Protein AF-A0A7V7FLC2-F1 (afdb_monomer)

Nearest PDB structures (foldseek):
  4r79-assembly1_B  TM=4.016E-01  e=6.630E-03  Drosophila mauritiana
  9d6j-assembly1_B  TM=1.401E-01  e=1.630E+00  Pseudonocardia thermophila
  9d6k-assembly1_B  TM=1.379E-01  e=1.100E+00  Pseudonocardia thermophila
  3qyg-assembly4_H  TM=1.792E-01  e=4.738E+00  Pseudomonas putida

Structure (mmCIF, N/CA/C/O backbone):
data_AF-A0A7V7FLC2-F1
#
_entry.id   AF-A0A7V7FLC2-F1
#
loop_
_atom_site.group_PDB
_atom_site.id
_atom_site.type_symbol
_atom_site.label_atom_id
_atom_site.label_alt_id
_atom_site.label_comp_id
_atom_site.label_asym_id
_atom_site.label_entity_id
_atom_site.label_seq_id
_atom_site.pdbx_PDB_ins_code
_atom_site.Cartn_x
_atom_site.Cartn_y
_atom_site.Cartn_z
_atom_site.occupancy
_atom_site.B_iso_or_equiv
_atom_site.auth_seq_id
_atom_site.auth_comp_id
_atom_site.auth_asym_id
_atom_site.auth_atom_id
_atom_site.pdbx_PDB_model_num
ATOM 1 N N . MET A 1 1 ? -66.627 -10.128 60.295 1.00 56.69 1 MET A N 1
ATOM 2 C CA . MET A 1 1 ? -65.404 -10.870 60.667 1.00 56.69 1 MET A CA 1
ATOM 3 C C . MET A 1 1 ? -64.391 -10.600 59.566 1.00 56.69 1 MET A C 1
ATOM 5 O O . MET A 1 1 ? -64.751 -10.798 58.415 1.00 56.69 1 MET A O 1
ATOM 9 N N . GLN A 1 2 ? -63.233 -10.010 59.869 1.00 66.75 2 GLN A N 1
ATOM 10 C CA . GLN A 1 2 ? -62.233 -9.681 58.841 1.00 66.75 2 GLN A CA 1
ATOM 11 C C . GLN A 1 2 ? -61.583 -10.982 58.326 1.00 66.75 2 GLN A C 1
ATOM 13 O O . GLN A 1 2 ? -61.230 -11.836 59.136 1.00 66.75 2 GLN A O 1
ATOM 18 N N . ASP A 1 3 ? -61.467 -11.148 57.003 1.00 78.81 3 ASP A N 1
ATOM 19 C CA . ASP A 1 3 ? -60.924 -12.345 56.324 1.00 78.81 3 ASP A CA 1
ATOM 20 C C . ASP A 1 3 ? -59.388 -12.414 56.426 1.00 78.81 3 ASP A C 1
ATOM 22 O O . ASP A 1 3 ? -58.659 -12.265 55.448 1.00 78.81 3 ASP A O 1
ATOM 26 N N . THR A 1 4 ? -58.860 -12.571 57.637 1.00 83.56 4 THR A N 1
ATOM 27 C CA . THR A 1 4 ? -57.408 -12.551 57.879 1.00 83.56 4 THR A CA 1
ATOM 28 C C . THR A 1 4 ? -56.690 -13.766 57.290 1.00 83.56 4 THR A C 1
ATOM 30 O O . THR A 1 4 ? -55.579 -13.634 56.779 1.00 83.56 4 THR A O 1
ATOM 33 N N . GLU A 1 5 ? -57.326 -14.938 57.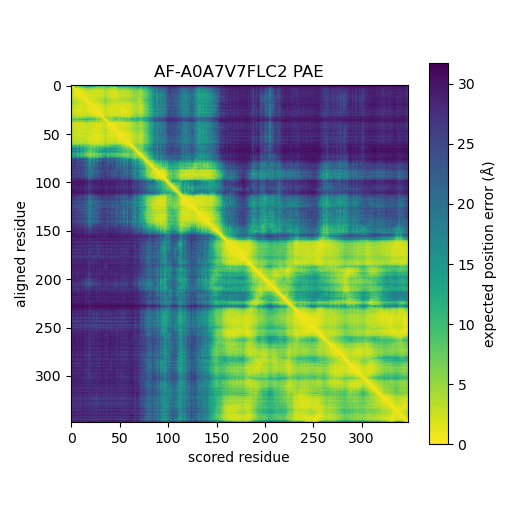341 1.00 83.62 5 GLU A N 1
ATOM 34 C CA . GLU A 1 5 ? -56.788 -16.187 56.785 1.00 83.62 5 GLU A CA 1
ATOM 35 C C . GLU A 1 5 ? -56.789 -16.164 55.253 1.00 83.62 5 GLU A C 1
ATOM 37 O O . GLU A 1 5 ? -55.794 -16.537 54.630 1.00 83.62 5 GLU A O 1
ATOM 42 N N . GLY A 1 6 ? -57.845 -15.638 54.623 1.00 87.75 6 GLY A N 1
ATOM 43 C CA . GLY A 1 6 ? -57.893 -15.513 53.170 1.00 87.75 6 GLY A CA 1
ATOM 44 C C . GLY A 1 6 ? -56.853 -14.535 52.624 1.00 87.75 6 GLY A C 1
ATOM 45 O O . GLY A 1 6 ? -56.215 -14.835 51.612 1.00 87.75 6 GLY A O 1
ATOM 46 N N . ILE A 1 7 ? -56.613 -13.406 53.305 1.00 87.75 7 ILE A N 1
ATOM 47 C CA . ILE A 1 7 ? -55.553 -12.454 52.921 1.00 87.75 7 ILE A CA 1
ATOM 48 C C . ILE A 1 7 ? -54.174 -13.122 52.996 1.00 87.75 7 ILE A C 1
ATOM 50 O O . ILE A 1 7 ? -53.376 -12.989 52.064 1.00 87.75 7 ILE A O 1
ATOM 54 N N . ARG A 1 8 ? -53.895 -13.863 54.078 1.00 90.31 8 ARG A N 1
ATOM 55 C CA . ARG A 1 8 ? -52.630 -14.593 54.254 1.00 90.31 8 ARG A CA 1
ATOM 56 C C . ARG A 1 8 ? -52.427 -15.618 53.142 1.00 90.31 8 ARG A C 1
ATOM 58 O O . ARG A 1 8 ? -51.390 -15.593 52.483 1.00 90.31 8 ARG A O 1
ATOM 65 N N . TYR A 1 9 ? -53.438 -16.445 52.882 1.00 92.25 9 TYR A N 1
ATOM 66 C CA . TYR A 1 9 ? -53.396 -17.468 51.840 1.00 92.25 9 TYR A CA 1
ATOM 67 C C . TYR A 1 9 ? -53.123 -16.871 50.450 1.00 92.25 9 TYR A C 1
ATOM 69 O O . TYR A 1 9 ? -52.219 -17.323 49.745 1.00 92.25 9 TYR A O 1
ATOM 77 N N . ARG A 1 10 ? -53.854 -15.813 50.061 1.00 92.88 10 ARG A N 1
ATOM 78 C CA . ARG A 1 10 ? -53.651 -15.137 48.765 1.00 92.88 10 ARG A CA 1
ATOM 79 C C . ARG A 1 10 ? -52.253 -14.528 48.656 1.00 92.88 10 ARG A C 1
ATOM 81 O O . ARG A 1 10 ? -51.626 -14.636 47.602 1.00 92.88 10 ARG A O 1
ATOM 88 N N . TYR A 1 11 ? -51.755 -13.914 49.731 1.00 91.44 11 TYR A N 1
ATOM 89 C CA . TYR A 1 11 ? -50.418 -13.326 49.742 1.00 91.44 11 TYR A CA 1
ATOM 90 C C . TYR A 1 11 ? -49.328 -14.389 49.599 1.00 91.44 11 TYR A C 1
ATOM 92 O O . TYR A 1 11 ? -48.481 -14.252 48.723 1.00 91.44 11 TYR A O 1
ATOM 100 N N . GLU A 1 12 ? -49.355 -15.455 50.399 1.00 91.44 12 GLU A N 1
ATOM 101 C CA . GLU A 1 12 ? -48.343 -16.520 50.359 1.00 91.44 12 GLU A CA 1
ATOM 102 C C . GLU A 1 12 ? -48.327 -17.254 49.012 1.00 91.44 12 GLU A C 1
ATOM 104 O O . GLU A 1 12 ? -47.250 -17.526 48.479 1.00 91.44 12 GLU A O 1
ATOM 109 N N . ALA A 1 13 ? -49.500 -17.491 48.415 1.00 92.38 13 ALA A N 1
ATOM 110 C CA . ALA A 1 13 ? -49.613 -18.120 47.101 1.00 92.38 13 ALA A CA 1
ATOM 111 C C . ALA A 1 13 ? -49.029 -17.254 45.970 1.00 92.38 13 ALA A C 1
ATOM 113 O O . ALA A 1 13 ? -48.397 -17.771 45.049 1.00 92.38 13 ALA A O 1
ATOM 114 N N . LEU A 1 14 ? -49.222 -15.932 46.023 1.00 91.75 14 LEU A N 1
ATOM 115 C CA . LEU A 1 14 ? -48.768 -15.021 44.967 1.00 91.75 14 LEU A CA 1
ATOM 116 C C . LEU A 1 14 ? -47.358 -14.472 45.207 1.00 91.75 14 LEU A C 1
ATOM 118 O O . LEU A 1 14 ? -46.674 -14.107 44.251 1.00 91.75 14 LEU A O 1
ATOM 122 N N . TYR A 1 15 ? -46.886 -14.426 46.453 1.00 89.19 15 TYR A N 1
ATOM 123 C CA . TYR A 1 15 ? -45.616 -13.807 46.839 1.00 89.19 15 TYR A CA 1
ATOM 124 C C . TYR A 1 15 ? -44.409 -14.231 45.975 1.00 89.19 15 TYR A C 1
ATOM 126 O O . TYR A 1 15 ? -43.658 -13.338 45.555 1.00 89.19 15 TYR A O 1
ATOM 134 N N . PRO A 1 16 ? -44.214 -15.522 45.627 1.00 90.50 16 PRO A N 1
ATOM 135 C CA . PRO A 1 16 ? -43.095 -15.951 44.781 1.00 90.50 16 PRO A CA 1
ATOM 136 C C . PRO A 1 16 ? -43.147 -15.404 43.347 1.00 90.50 16 PRO A C 1
ATOM 138 O O . PRO A 1 16 ? -42.115 -15.333 42.684 1.00 90.50 16 PRO A O 1
ATOM 141 N N . HIS A 1 17 ? -44.329 -15.002 42.875 1.00 90.69 17 HIS A N 1
ATOM 142 C CA . HIS A 1 17 ? -44.588 -14.613 41.487 1.00 90.69 17 HIS A CA 1
ATOM 143 C C . HIS A 1 17 ? -44.722 -13.098 41.283 1.00 90.69 17 HIS A C 1
ATOM 145 O O . HIS A 1 17 ? -44.716 -12.629 40.146 1.00 90.69 17 HIS A O 1
ATOM 151 N N . LEU A 1 18 ? -44.837 -12.321 42.362 1.00 88.75 18 LEU A N 1
ATOM 152 C CA . LEU A 1 18 ? -45.013 -10.870 42.298 1.00 88.75 18 LEU A CA 1
ATOM 153 C C . LEU A 1 18 ? -43.676 -10.131 42.433 1.00 88.75 18 LEU A C 1
ATOM 155 O O . LEU A 1 18 ? -42.891 -10.412 43.343 1.00 88.75 18 LEU A O 1
ATOM 159 N N . ASP A 1 19 ? -43.452 -9.128 41.580 1.00 87.88 19 ASP A N 1
ATOM 160 C CA . ASP A 1 19 ? -42.359 -8.164 41.739 1.00 87.88 19 ASP A CA 1
ATOM 161 C C . ASP A 1 19 ? -42.642 -7.140 42.864 1.00 87.88 19 ASP A C 1
ATOM 163 O O . ASP A 1 19 ? -43.715 -7.115 43.470 1.00 87.88 19 ASP A O 1
ATOM 167 N N . GLU A 1 20 ? -41.671 -6.276 43.175 1.00 86.25 20 GLU A N 1
ATOM 168 C CA . GLU A 1 20 ? -41.785 -5.282 44.258 1.00 86.25 20 GLU A CA 1
ATOM 169 C C . GLU A 1 20 ? -43.003 -4.346 44.093 1.00 86.25 20 GLU A C 1
ATOM 171 O O . GLU A 1 20 ? -43.643 -3.979 45.084 1.00 86.25 20 GLU A O 1
ATOM 176 N N . LYS A 1 21 ? -43.354 -3.978 42.852 1.00 87.0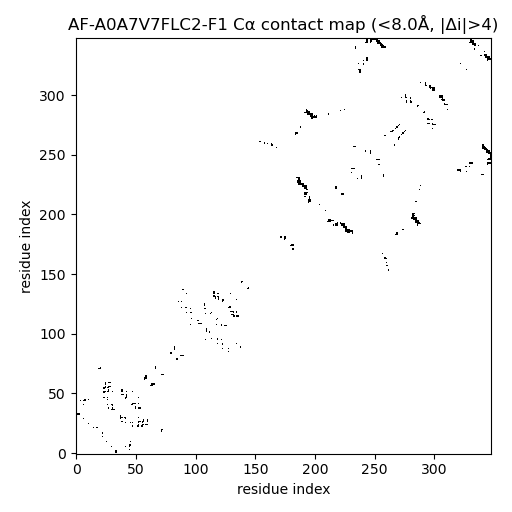0 21 LYS A N 1
ATOM 177 C CA . LYS A 1 21 ? -44.497 -3.102 42.549 1.00 87.00 21 LYS A CA 1
ATOM 178 C C . LYS A 1 21 ? -45.803 -3.868 42.727 1.00 87.00 21 LYS A C 1
ATOM 180 O O . LYS A 1 21 ? -46.712 -3.375 43.390 1.00 87.00 21 LYS A O 1
ATOM 185 N N . ALA A 1 22 ? -45.882 -5.077 42.187 1.00 88.62 22 ALA A N 1
ATOM 186 C CA . ALA A 1 22 ? -47.067 -5.914 42.245 1.00 88.62 22 ALA A CA 1
ATOM 187 C C . ALA A 1 22 ? -47.398 -6.334 43.687 1.00 88.62 22 ALA A C 1
ATOM 189 O O . ALA A 1 22 ? -48.559 -6.268 44.082 1.00 88.62 22 ALA A O 1
ATOM 190 N N . ARG A 1 23 ? -46.392 -6.639 44.521 1.00 91.56 23 ARG A N 1
ATOM 191 C CA . ARG A 1 23 ? -46.582 -6.895 45.965 1.00 91.56 23 ARG A CA 1
ATOM 192 C C . ARG A 1 23 ? -47.163 -5.687 46.696 1.00 91.56 23 ARG A C 1
ATOM 194 O O . ARG A 1 23 ? -48.063 -5.835 47.519 1.00 91.56 23 ARG A O 1
ATOM 201 N N . ARG A 1 24 ? -46.666 -4.483 46.389 1.00 91.50 24 ARG A N 1
ATOM 202 C CA . ARG A 1 24 ? -47.170 -3.235 46.976 1.00 91.50 24 ARG A CA 1
ATOM 203 C C . ARG A 1 24 ? -48.625 -2.965 46.582 1.00 91.50 24 ARG A C 1
ATOM 205 O O . ARG A 1 24 ? -49.416 -2.598 47.446 1.00 91.50 24 ARG A O 1
ATOM 212 N N . LEU A 1 25 ? -48.967 -3.143 45.306 1.00 90.81 25 LEU A N 1
ATOM 213 C CA . LEU A 1 25 ? -50.332 -2.943 44.807 1.00 90.81 25 LEU A CA 1
ATOM 214 C C . LEU A 1 25 ? -51.299 -4.001 45.347 1.00 90.81 25 LEU A C 1
ATOM 216 O O . LEU A 1 25 ? -52.414 -3.655 45.721 1.00 90.81 25 LEU A O 1
ATOM 220 N N . PHE A 1 26 ? -50.856 -5.255 45.461 1.00 92.31 26 PHE A N 1
ATOM 221 C CA . PHE A 1 26 ? -51.624 -6.328 46.089 1.00 92.31 26 PHE A CA 1
ATOM 222 C C . PHE A 1 26 ? -51.965 -5.988 47.546 1.00 92.31 26 PHE A C 1
ATOM 224 O O . PHE A 1 26 ? -53.133 -5.981 47.920 1.00 92.31 26 PHE A O 1
ATOM 231 N N . ALA A 1 27 ? -50.971 -5.609 48.355 1.00 92.19 27 ALA A N 1
ATOM 232 C CA . ALA A 1 27 ? -51.201 -5.243 49.753 1.00 92.19 27 ALA A CA 1
ATOM 233 C C . ALA A 1 27 ? -52.112 -4.010 49.905 1.00 92.19 27 ALA A C 1
ATOM 235 O O . ALA A 1 27 ? -52.911 -3.941 50.833 1.00 92.19 27 ALA A O 1
ATOM 236 N N . ALA A 1 28 ? -52.022 -3.042 48.990 1.00 91.56 28 ALA A N 1
ATOM 237 C CA . ALA A 1 28 ? -52.923 -1.893 48.974 1.00 91.56 28 ALA A CA 1
ATOM 238 C C . ALA A 1 28 ? -54.362 -2.270 48.575 1.00 91.56 28 ALA A C 1
ATOM 240 O O . ALA A 1 28 ? -55.314 -1.737 49.143 1.00 91.56 28 ALA A O 1
ATOM 241 N N . ALA A 1 29 ? -54.531 -3.207 47.640 1.00 90.88 29 ALA A N 1
ATOM 242 C CA . ALA A 1 29 ? -55.842 -3.720 47.256 1.00 90.88 29 ALA A CA 1
ATOM 243 C C . ALA A 1 29 ? -56.506 -4.495 48.407 1.00 90.88 29 ALA A C 1
ATOM 245 O O . ALA A 1 29 ? -57.674 -4.253 48.695 1.00 90.88 29 ALA A O 1
ATOM 246 N N . GLU A 1 30 ? -55.753 -5.346 49.113 1.00 91.44 30 GLU A N 1
ATOM 247 C CA . GLU A 1 30 ? -56.240 -6.048 50.313 1.00 91.44 30 GLU A CA 1
ATOM 248 C C . GLU A 1 30 ? -56.520 -5.081 51.474 1.00 91.44 30 GLU A C 1
ATOM 250 O O . GLU A 1 30 ? -57.431 -5.304 52.260 1.00 91.44 30 GLU A O 1
ATOM 255 N N . ALA A 1 31 ? -55.791 -3.966 51.583 1.00 90.00 31 ALA A N 1
ATOM 256 C CA . ALA A 1 31 ? -56.116 -2.941 52.573 1.00 90.00 31 ALA A CA 1
ATOM 257 C C . ALA A 1 31 ? -57.496 -2.312 52.287 1.00 90.00 31 ALA A C 1
ATOM 259 O O . ALA A 1 31 ? -58.321 -2.228 53.192 1.00 90.00 31 ALA A O 1
ATOM 260 N N . ARG A 1 32 ? -57.806 -1.972 51.026 1.00 87.56 32 ARG A N 1
ATOM 261 C CA . ARG A 1 32 ? -59.106 -1.376 50.648 1.00 87.56 32 ARG A CA 1
ATOM 262 C C . ARG A 1 32 ? -60.320 -2.248 50.981 1.00 87.56 32 ARG A C 1
ATOM 264 O O . ARG A 1 32 ? -61.407 -1.712 51.178 1.00 87.56 32 ARG A O 1
ATOM 271 N N . THR A 1 33 ? -60.175 -3.571 50.996 1.00 84.38 33 THR A N 1
ATOM 272 C CA . THR A 1 33 ? -61.299 -4.491 51.241 1.00 84.38 33 THR A CA 1
ATOM 273 C C . THR A 1 33 ? -61.613 -4.667 52.730 1.00 84.38 33 THR A C 1
ATOM 275 O O . THR A 1 33 ? -62.701 -5.126 53.072 1.00 84.38 33 THR A O 1
ATOM 278 N N . VAL A 1 34 ? -60.691 -4.285 53.622 1.00 80.69 34 VAL A N 1
ATOM 279 C CA . VAL A 1 34 ? -60.770 -4.526 55.074 1.00 80.69 34 VAL A CA 1
ATOM 280 C C . VAL A 1 34 ? -61.461 -3.384 55.838 1.00 80.69 34 VAL A C 1
ATOM 282 O O . VAL A 1 34 ? -62.090 -3.640 56.871 1.00 80.69 34 VAL A O 1
ATOM 285 N N . GLY A 1 35 ? -61.374 -2.140 55.355 1.00 70.62 35 GLY A N 1
ATOM 286 C CA . GLY A 1 35 ? -61.978 -0.963 55.992 1.00 70.62 35 GLY A CA 1
ATOM 287 C C . GLY A 1 35 ? -61.203 -0.455 57.220 1.00 70.62 35 GLY A C 1
ATOM 288 O O . GLY A 1 35 ? -59.986 -0.313 57.201 1.00 70.62 35 GLY A O 1
ATOM 289 N N . TRP A 1 36 ? -61.876 -0.134 58.332 1.00 70.56 36 TRP A N 1
ATOM 290 C CA . TRP A 1 36 ? -61.223 0.550 59.464 1.00 70.56 36 TRP A CA 1
ATOM 291 C C . TRP A 1 36 ? -60.066 -0.275 60.075 1.00 70.56 36 TRP A C 1
ATOM 293 O O . TRP A 1 36 ? -60.256 -1.412 60.504 1.00 70.56 36 TRP A O 1
ATOM 303 N N . GLY A 1 37 ? -58.856 0.299 60.121 1.00 73.88 37 GLY A N 1
ATOM 304 C CA . GLY A 1 37 ? -57.634 -0.390 60.579 1.00 73.88 37 GLY A CA 1
ATOM 305 C C . GLY A 1 37 ? -56.881 -1.192 59.501 1.00 73.88 37 GLY A C 1
ATOM 306 O O . GLY A 1 37 ? -55.869 -1.825 59.809 1.00 73.88 37 GLY A O 1
ATOM 307 N N . GLU A 1 38 ? -57.328 -1.110 58.248 1.00 82.12 38 GLU A N 1
ATOM 308 C CA . GLU A 1 38 ? -56.813 -1.771 57.039 1.00 82.12 38 GLU A CA 1
ATOM 309 C C . GLU A 1 38 ? -55.285 -1.897 56.931 1.00 82.12 38 GLU A C 1
ATOM 311 O O . GLU A 1 38 ? -54.756 -3.004 56.840 1.00 82.12 38 GLU A O 1
ATOM 316 N N . ILE A 1 39 ? -54.540 -0.788 56.988 1.00 88.31 39 ILE A N 1
ATOM 317 C CA . ILE A 1 39 ? -53.080 -0.805 56.787 1.00 88.31 39 ILE A CA 1
ATOM 318 C C . ILE A 1 39 ? -52.371 -1.575 57.905 1.00 88.31 39 ILE A C 1
ATOM 320 O O . ILE A 1 39 ? -51.365 -2.244 57.661 1.00 88.31 39 ILE A O 1
ATOM 324 N N . LYS A 1 40 ? -52.862 -1.468 59.146 1.00 89.81 40 LYS A N 1
ATOM 325 C CA . LYS A 1 40 ? -52.254 -2.150 60.293 1.00 89.81 40 LYS A CA 1
ATOM 326 C C . LYS A 1 40 ? -52.453 -3.659 60.177 1.00 89.81 40 LYS A C 1
ATOM 328 O O . LYS A 1 40 ? -51.474 -4.386 60.316 1.00 89.81 40 LYS A O 1
ATOM 333 N N . LEU A 1 41 ? -53.671 -4.096 59.857 1.00 88.69 41 LEU A N 1
ATOM 334 C CA . LEU A 1 41 ? -53.999 -5.512 59.701 1.00 88.69 41 LEU A CA 1
ATOM 335 C C . LEU A 1 41 ? -53.181 -6.159 58.575 1.00 88.69 41 LEU A C 1
ATOM 337 O O . LEU A 1 41 ? -52.529 -7.179 58.781 1.00 88.69 41 LEU A O 1
ATOM 341 N N . VAL A 1 42 ? -53.145 -5.532 57.395 1.00 90.38 42 VAL A N 1
ATOM 342 C CA . VAL A 1 42 ? -52.403 -6.070 56.243 1.00 90.38 42 VAL A CA 1
ATOM 343 C C . VAL A 1 42 ? -50.891 -6.052 56.485 1.00 90.38 42 VAL A C 1
ATOM 345 O O . VAL A 1 42 ? -50.196 -6.976 56.067 1.00 90.38 42 VAL A O 1
ATOM 348 N N . CYS A 1 43 ? -50.365 -5.056 57.204 1.00 93.12 43 CYS A N 1
ATOM 349 C CA . CYS A 1 43 ? -48.962 -5.026 57.627 1.00 93.12 43 CYS A CA 1
ATOM 350 C C . CYS A 1 43 ? -48.609 -6.211 58.538 1.00 93.12 43 CYS A C 1
ATOM 352 O O . CYS A 1 43 ? -47.543 -6.800 58.373 1.00 93.12 43 CYS A O 1
ATOM 354 N N . GLU A 1 44 ? -49.483 -6.561 59.485 1.00 91.06 44 GLU A N 1
ATOM 355 C CA . GLU A 1 44 ? -49.275 -7.683 60.412 1.00 91.06 44 GLU A CA 1
ATOM 356 C C . GLU A 1 44 ? -49.369 -9.044 59.703 1.00 91.06 44 GLU A C 1
ATOM 358 O O . GLU A 1 44 ? -48.629 -9.964 60.046 1.00 91.06 44 GLU A O 1
ATOM 363 N N . ILE A 1 45 ? -50.215 -9.164 58.673 1.00 90.94 45 ILE A N 1
ATOM 364 C CA . ILE A 1 45 ? -50.375 -10.400 57.889 1.00 90.94 45 ILE A CA 1
ATOM 365 C C . ILE A 1 45 ? -49.239 -10.591 56.873 1.00 90.94 45 ILE A C 1
ATOM 367 O O . ILE A 1 45 ? -48.679 -11.678 56.770 1.00 90.94 45 ILE A O 1
ATOM 371 N N . THR A 1 46 ? -48.903 -9.550 56.106 1.00 90.06 46 THR A N 1
ATOM 372 C CA . THR A 1 46 ? -47.978 -9.648 54.956 1.00 90.06 46 THR A CA 1
ATOM 373 C C . THR A 1 46 ? -46.522 -9.327 55.303 1.00 90.06 46 THR A C 1
ATOM 375 O O . THR A 1 46 ? -45.621 -9.596 54.506 1.00 90.06 46 THR A O 1
ATOM 378 N N . GLY A 1 47 ? -46.280 -8.689 56.454 1.00 90.12 47 GLY A N 1
ATOM 379 C CA . GLY A 1 47 ? -44.971 -8.158 56.847 1.00 90.12 47 GLY A CA 1
ATOM 380 C C . GLY A 1 47 ? -44.530 -6.913 56.063 1.00 90.12 47 GLY A C 1
ATOM 381 O O . GLY A 1 47 ? -43.429 -6.403 56.277 1.00 90.12 47 GLY A O 1
ATOM 382 N N . ILE A 1 48 ? -45.359 -6.397 55.148 1.00 91.62 48 ILE A N 1
ATOM 383 C CA . ILE A 1 48 ? -45.042 -5.201 54.364 1.00 91.62 48 ILE A CA 1
ATOM 384 C C . ILE A 1 48 ? -45.216 -3.958 55.239 1.00 91.62 48 ILE A C 1
ATOM 386 O O . ILE A 1 48 ? -46.261 -3.742 55.845 1.00 91.62 48 ILE A O 1
ATOM 390 N N . ALA A 1 49 ? -44.198 -3.092 55.258 1.00 92.06 49 ALA A N 1
ATOM 391 C CA . ALA A 1 49 ? -44.223 -1.857 56.035 1.00 92.06 49 ALA A CA 1
ATOM 392 C C . ALA A 1 49 ? -45.447 -0.979 55.706 1.00 92.06 49 ALA A C 1
ATOM 394 O O . ALA A 1 49 ? -45.771 -0.756 54.535 1.00 92.06 49 ALA A O 1
ATOM 395 N N . ARG A 1 50 ? -46.060 -0.382 56.737 1.00 91.50 50 ARG A N 1
ATOM 396 C CA . ARG A 1 50 ? -47.234 0.506 56.606 1.00 91.50 50 ARG A CA 1
ATOM 397 C C . ARG A 1 50 ? -47.037 1.630 55.580 1.00 91.50 50 ARG A C 1
ATOM 399 O O . ARG A 1 50 ? -47.941 1.923 54.807 1.00 91.50 50 ARG A O 1
ATOM 406 N N . SER A 1 51 ? -45.839 2.215 55.519 1.00 90.75 51 SER A N 1
ATOM 407 C CA . SER A 1 51 ? -45.483 3.263 54.548 1.00 90.75 51 SER A CA 1
ATOM 408 C C . SER A 1 51 ? -45.416 2.762 53.099 1.00 90.75 51 SER A C 1
ATOM 410 O O . SER A 1 51 ? -45.552 3.543 52.160 1.00 90.75 51 SER A O 1
ATOM 412 N N . THR A 1 52 ? -45.191 1.468 52.879 1.00 89.81 52 THR A N 1
ATOM 413 C CA . THR A 1 52 ? -45.226 0.844 51.550 1.00 89.81 52 THR A CA 1
ATOM 414 C C . THR A 1 52 ? -46.661 0.577 51.117 1.00 89.81 52 THR A C 1
ATOM 416 O O . THR A 1 52 ? -46.996 0.896 49.981 1.00 89.81 52 THR A O 1
ATOM 419 N N . ILE A 1 53 ? -47.512 0.084 52.022 1.00 90.50 53 ILE A N 1
ATOM 420 C CA . ILE A 1 53 ? -48.951 -0.102 51.772 1.00 90.50 53 ILE A CA 1
ATOM 421 C C . ILE A 1 53 ? -49.612 1.250 51.469 1.00 90.50 53 ILE A C 1
ATOM 423 O O . ILE A 1 53 ? -50.300 1.374 50.461 1.00 90.50 53 ILE A O 1
ATOM 427 N N . GLY A 1 54 ? -49.308 2.290 52.258 1.00 88.69 54 GLY A N 1
ATOM 428 C CA . GLY A 1 54 ? -49.787 3.657 52.012 1.00 88.69 54 GLY A CA 1
ATOM 429 C C . GLY A 1 54 ? -49.392 4.198 50.633 1.00 88.69 54 GLY A C 1
ATOM 430 O O . GLY A 1 54 ? -50.241 4.684 49.897 1.00 88.69 54 GLY A O 1
ATOM 431 N N . ARG A 1 55 ? -48.131 4.007 50.212 1.00 87.69 55 ARG A N 1
ATOM 432 C CA . ARG A 1 55 ? -47.692 4.363 48.848 1.00 87.69 55 ARG A CA 1
ATOM 433 C C . ARG A 1 55 ? -48.424 3.574 47.758 1.00 87.69 55 ARG A C 1
ATOM 435 O O . ARG A 1 55 ? -48.631 4.101 46.673 1.00 87.69 55 ARG A O 1
ATOM 442 N N . GLY A 1 56 ? -48.785 2.318 48.023 1.00 88.62 56 GLY A N 1
ATOM 443 C CA . GLY A 1 56 ? -49.599 1.513 47.112 1.00 88.62 56 GLY A CA 1
ATOM 444 C C . GLY A 1 56 ? -51.032 2.034 46.986 1.00 88.62 56 GLY A C 1
ATOM 445 O O . GLY A 1 56 ? -51.562 2.056 45.882 1.00 88.62 56 GLY A O 1
ATOM 446 N N . LEU A 1 57 ? -51.630 2.509 48.084 1.00 89.19 57 LEU A N 1
ATOM 447 C CA . LEU A 1 57 ? -52.949 3.152 48.072 1.00 89.19 57 LEU A CA 1
ATOM 448 C C . LEU A 1 57 ? -52.924 4.456 47.270 1.00 89.19 57 LEU A C 1
ATOM 450 O O . LEU A 1 57 ? -53.768 4.638 46.400 1.00 89.19 57 LEU A O 1
ATOM 454 N N . ASP A 1 58 ? -51.912 5.305 47.470 1.00 88.00 58 ASP A N 1
ATOM 455 C CA . ASP A 1 58 ? -51.738 6.531 46.677 1.00 88.00 58 ASP A CA 1
ATOM 456 C C . ASP A 1 58 ? -51.545 6.239 45.176 1.00 88.00 58 ASP A C 1
ATOM 458 O O . ASP A 1 58 ? -52.001 7.002 44.323 1.00 88.00 58 ASP A O 1
ATOM 462 N N . GLU A 1 59 ? -50.880 5.131 44.835 1.00 87.06 59 GLU A N 1
ATOM 463 C CA . GLU A 1 59 ? -50.747 4.656 43.452 1.00 87.06 59 GLU A CA 1
ATOM 464 C C . GLU A 1 59 ? -52.084 4.167 42.873 1.00 87.06 59 GLU A C 1
ATOM 466 O O . GLU A 1 59 ? -52.406 4.513 41.737 1.00 87.06 59 GLU A O 1
ATOM 471 N N . LEU A 1 60 ? -52.887 3.422 43.642 1.00 85.62 60 LEU A N 1
ATOM 472 C CA . LEU A 1 60 ? -54.234 2.988 43.240 1.00 85.62 60 LEU A CA 1
ATOM 473 C C . LEU A 1 60 ? -55.256 4.137 43.188 1.00 85.62 60 LEU A C 1
ATOM 475 O O . LEU A 1 60 ? -56.264 4.020 42.493 1.00 85.62 60 LEU A O 1
ATOM 479 N N . ASP A 1 61 ? -55.034 5.218 43.937 1.00 84.88 61 ASP A N 1
ATOM 480 C CA . ASP A 1 61 ? -55.843 6.446 43.927 1.00 84.88 61 ASP A CA 1
ATOM 481 C C . ASP A 1 61 ? -55.469 7.387 42.766 1.00 84.88 61 ASP A C 1
ATOM 483 O O . ASP A 1 61 ? -56.084 8.438 42.597 1.00 84.88 61 ASP A O 1
ATOM 487 N N . GLY A 1 62 ? -54.429 7.064 41.989 1.00 81.06 62 GLY A N 1
ATOM 488 C CA . GLY A 1 62 ? -53.930 7.939 40.926 1.00 81.06 62 GLY A CA 1
ATOM 489 C C . GLY A 1 62 ? -53.245 9.215 41.436 1.00 81.06 62 GLY A C 1
ATOM 490 O O . GLY A 1 62 ? -52.969 10.117 40.650 1.00 81.06 62 GLY A O 1
ATOM 491 N N . LYS A 1 63 ? -52.912 9.296 42.732 1.00 79.88 63 LYS A N 1
ATOM 492 C CA . LYS A 1 63 ? -52.167 10.422 43.337 1.00 79.88 63 LYS A CA 1
ATOM 493 C C . LYS A 1 63 ? -50.679 10.420 42.964 1.00 79.88 63 LYS A C 1
ATOM 495 O O . LYS A 1 63 ? -49.932 11.318 43.342 1.00 79.88 63 LYS A O 1
ATOM 500 N N . THR A 1 64 ? -50.227 9.389 42.255 1.00 71.62 64 THR A N 1
ATOM 501 C CA . THR A 1 64 ? -48.847 9.187 41.813 1.00 71.62 64 THR A CA 1
ATOM 502 C C . THR A 1 64 ? -48.801 8.987 40.298 1.00 71.62 64 THR A C 1
ATOM 504 O O . THR A 1 64 ? -49.588 8.217 39.756 1.00 71.62 64 THR A O 1
ATOM 507 N N . GLU A 1 65 ? -47.832 9.614 39.620 1.00 70.62 65 GLU A N 1
ATOM 508 C CA . GLU A 1 65 ? -47.558 9.355 38.200 1.00 70.62 65 GLU A CA 1
ATOM 509 C C . GLU A 1 65 ? -47.300 7.864 37.933 1.00 70.62 65 GLU A C 1
ATOM 511 O O . GLU A 1 65 ? -46.460 7.227 38.583 1.00 70.62 65 GLU A O 1
ATOM 516 N N . SER A 1 66 ? -48.001 7.316 36.937 1.00 65.62 66 SER A N 1
ATOM 517 C CA . SER A 1 66 ? -47.847 5.923 36.524 1.00 65.62 66 SER A CA 1
ATOM 518 C C . SER A 1 66 ? -46.422 5.651 36.036 1.00 65.62 66 SER A C 1
ATOM 520 O O . SER A 1 66 ? -45.920 6.255 35.087 1.00 65.62 66 SER A O 1
ATOM 522 N N . LEU A 1 67 ? -45.759 4.691 36.682 1.00 65.69 67 LEU A N 1
ATOM 523 C CA . LEU A 1 67 ? -44.543 4.081 36.160 1.00 65.69 67 LEU A CA 1
ATOM 524 C C . LEU A 1 67 ? -44.939 3.267 34.923 1.00 65.69 67 LEU A C 1
ATOM 526 O O . LEU A 1 67 ? -45.574 2.225 35.095 1.00 65.69 67 LEU A O 1
ATOM 530 N N . GLY A 1 68 ? -44.590 3.753 33.723 1.00 64.94 68 GLY A N 1
ATOM 531 C CA . GLY A 1 68 ? -44.923 3.127 32.432 1.00 64.94 68 GLY A CA 1
ATOM 532 C C . GLY A 1 68 ? -44.666 1.613 32.367 1.00 64.94 68 GLY A C 1
ATOM 533 O O . GLY A 1 68 ? -43.933 1.065 33.196 1.00 64.94 68 GLY A O 1
ATOM 534 N N . GLU A 1 69 ? -45.293 0.937 31.397 1.00 62.28 69 GLU A N 1
ATOM 535 C CA . GLU A 1 69 ? -45.323 -0.532 31.292 1.00 62.28 69 GLU A CA 1
ATOM 536 C C . GLU A 1 69 ? -43.943 -1.182 31.508 1.00 62.28 69 GLU A C 1
ATOM 538 O O . GLU A 1 69 ? -42.932 -0.770 30.940 1.00 62.28 69 GLU A O 1
ATOM 543 N N . GLY A 1 70 ? -43.893 -2.178 32.402 1.00 66.56 70 GLY A N 1
ATOM 544 C CA . GLY A 1 70 ? -42.672 -2.912 32.758 1.00 66.56 70 GLY A CA 1
ATOM 545 C C . GLY A 1 70 ? -41.729 -2.227 33.762 1.00 66.56 70 GLY A C 1
ATOM 546 O O . GLY A 1 70 ? -40.709 -2.810 34.131 1.00 66.56 70 GLY A O 1
ATOM 547 N N . ARG A 1 71 ? -42.025 -1.010 34.248 1.00 69.56 71 ARG A N 1
ATOM 548 C CA . ARG A 1 71 ? -41.146 -0.290 35.188 1.00 69.56 71 ARG A CA 1
ATOM 549 C C . ARG A 1 71 ? -41.572 -0.456 36.653 1.00 69.56 71 ARG A C 1
ATOM 551 O O . ARG A 1 71 ? -42.638 -0.005 37.068 1.00 69.56 71 ARG A O 1
ATOM 558 N N . VAL A 1 72 ? -40.671 -1.027 37.458 1.00 70.62 72 VAL A N 1
ATOM 559 C CA . VAL A 1 72 ? -40.885 -1.308 38.895 1.00 70.62 72 VAL A CA 1
ATOM 560 C C . VAL A 1 72 ? -40.504 -0.122 39.804 1.00 70.62 72 VAL A C 1
ATOM 562 O O . VAL A 1 72 ? -41.098 0.064 40.862 1.00 70.62 72 VAL A O 1
ATOM 565 N N . ARG A 1 73 ? -39.537 0.726 39.403 1.00 69.62 73 ARG A N 1
ATOM 566 C CA . ARG A 1 73 ? -39.002 1.841 40.224 1.00 69.62 73 ARG A CA 1
ATOM 567 C C . ARG A 1 73 ? -38.948 3.184 39.474 1.00 69.62 73 ARG A C 1
ATOM 569 O O . ARG A 1 73 ? -38.663 3.226 38.272 1.00 69.62 73 ARG A O 1
ATOM 576 N N . ARG A 1 74 ? -39.148 4.299 40.199 1.00 67.19 74 ARG A N 1
ATOM 577 C CA . ARG A 1 74 ? -39.008 5.683 39.682 1.00 67.19 74 ARG A CA 1
ATOM 578 C C . ARG A 1 74 ? -37.567 5.990 39.248 1.00 67.19 74 ARG A C 1
ATOM 580 O O . ARG A 1 74 ? -36.602 5.416 39.756 1.00 67.19 74 ARG A O 1
ATOM 587 N N . ARG A 1 75 ? -37.416 6.904 38.283 1.00 56.09 75 ARG A N 1
ATOM 588 C CA . ARG A 1 75 ? -36.109 7.410 37.828 1.00 56.09 75 ARG A CA 1
ATOM 589 C C . ARG A 1 75 ? -35.457 8.211 38.966 1.00 56.09 75 ARG A C 1
ATOM 591 O O . ARG A 1 75 ? -36.143 8.978 39.625 1.00 56.09 75 ARG A O 1
ATOM 598 N N . GLY A 1 76 ? -34.155 8.020 39.198 1.00 59.44 76 GLY A N 1
ATOM 599 C CA . GLY A 1 76 ? -33.399 8.747 40.234 1.00 59.44 76 GLY A CA 1
ATOM 600 C C . GLY A 1 76 ? -32.797 7.877 41.344 1.00 59.44 76 GLY A C 1
ATOM 601 O O . GLY A 1 76 ? -31.909 8.336 42.048 1.00 59.44 76 GLY A O 1
ATOM 602 N N . GLY A 1 77 ? -33.181 6.600 41.454 1.00 53.09 77 GLY A N 1
ATOM 603 C CA . GLY A 1 77 ? -32.592 5.650 42.416 1.00 53.09 77 GLY A CA 1
ATOM 604 C C . GLY A 1 77 ? -31.251 5.030 41.989 1.00 53.09 77 GLY A C 1
ATOM 605 O O . GLY A 1 77 ? -30.927 3.928 42.421 1.00 53.09 77 GLY A O 1
ATOM 606 N N . GLY A 1 78 ? -30.514 5.677 41.082 1.00 60.41 78 GLY A N 1
ATOM 607 C CA . GLY A 1 78 ? -29.231 5.196 40.560 1.00 60.41 78 GLY A CA 1
ATOM 608 C C . GLY A 1 78 ? -28.042 5.924 41.187 1.00 60.41 78 GLY A C 1
ATOM 609 O O . GLY A 1 78 ? -28.174 7.032 41.701 1.00 60.41 78 GLY A O 1
ATOM 610 N N . ARG A 1 79 ? -26.851 5.320 41.119 1.00 58.12 79 ARG A N 1
ATOM 611 C CA . ARG A 1 79 ? -25.596 5.973 41.527 1.00 58.12 79 ARG A CA 1
ATOM 612 C C . ARG A 1 79 ? -25.413 7.272 40.727 1.00 58.12 79 ARG A C 1
ATOM 614 O O . ARG A 1 79 ? -25.416 7.219 39.498 1.00 58.12 79 ARG A O 1
ATOM 621 N N . LYS A 1 80 ? -25.228 8.405 41.423 1.00 61.50 80 LYS A N 1
ATOM 622 C CA . LYS A 1 80 ? -24.919 9.715 40.812 1.00 61.50 80 LYS A CA 1
ATOM 623 C C . LYS A 1 80 ? -23.767 9.592 39.815 1.00 61.50 80 LYS A C 1
ATOM 625 O O . LYS A 1 80 ? -22.809 8.850 40.081 1.00 61.50 80 LYS A O 1
ATOM 630 N N . LEU A 1 81 ? -23.871 10.294 38.686 1.00 62.59 81 LEU A N 1
ATOM 631 C CA . LEU A 1 81 ? -22.875 10.231 37.617 1.00 62.59 81 LEU A CA 1
ATOM 632 C C . LEU A 1 81 ? -21.524 10.725 38.140 1.00 62.59 81 LEU A C 1
ATOM 634 O O . LEU A 1 81 ? -21.446 11.667 38.920 1.00 62.59 81 LEU A O 1
ATOM 638 N N . GLU A 1 82 ? -20.435 10.104 37.700 1.00 67.50 82 GLU A N 1
ATOM 639 C CA . GLU A 1 82 ? -19.095 10.467 38.180 1.00 67.50 82 GLU A CA 1
ATOM 640 C C . GLU A 1 82 ? -18.709 11.906 37.775 1.00 67.50 82 GLU A C 1
ATOM 642 O O . GLU A 1 82 ? -17.989 12.584 38.498 1.00 67.50 82 GLU A O 1
ATOM 647 N N . THR A 1 83 ? -19.300 12.423 36.692 1.00 63.00 83 THR A N 1
ATOM 648 C CA . THR A 1 83 ? -19.214 13.835 36.276 1.00 63.00 83 THR A CA 1
ATOM 649 C C . THR A 1 83 ? -19.928 14.803 37.219 1.00 63.00 83 THR A C 1
ATOM 651 O O . THR A 1 83 ? -19.567 15.969 37.266 1.00 63.00 83 THR A O 1
ATOM 654 N N . GLU A 1 84 ? -20.937 14.350 37.970 1.00 70.75 84 GLU A N 1
ATOM 655 C CA . GLU A 1 84 ? -21.606 15.165 39.001 1.00 70.75 84 GLU A CA 1
ATOM 656 C C . GLU A 1 84 ? -20.794 15.196 40.300 1.00 70.75 84 GLU A C 1
ATOM 658 O O . GLU A 1 84 ? -20.897 16.138 41.078 1.00 70.75 84 GLU A O 1
ATOM 663 N N . LYS A 1 85 ? -19.977 14.164 40.540 1.00 75.19 85 LYS A N 1
ATOM 664 C CA . LYS A 1 85 ? -19.071 14.094 41.693 1.00 75.19 85 LYS A CA 1
ATOM 665 C C . LYS A 1 85 ? -17.764 14.847 41.465 1.00 75.19 85 LYS A C 1
ATOM 667 O O . LYS A 1 85 ? -17.149 15.285 42.428 1.00 75.19 85 LYS A O 1
ATOM 672 N N . GLN A 1 86 ? -17.337 14.961 40.209 1.00 79.81 86 GLN A N 1
ATOM 673 C CA . GLN A 1 86 ? -16.073 15.574 39.803 1.00 79.81 86 GLN A CA 1
ATOM 674 C C . GLN A 1 86 ? -16.348 16.623 38.704 1.00 79.81 86 GLN A C 1
ATOM 676 O O . GLN A 1 86 ? -16.180 16.321 37.520 1.00 79.81 86 GLN A O 1
ATOM 681 N N . PRO A 1 87 ? -16.791 17.849 39.058 1.00 79.00 87 PRO A N 1
ATOM 682 C CA . PRO A 1 87 ? -17.265 18.848 38.090 1.00 79.00 87 PRO A CA 1
ATOM 683 C C . PRO A 1 87 ? -16.221 19.271 37.043 1.00 79.00 87 PRO A C 1
ATOM 685 O O . PRO A 1 87 ? -16.573 19.575 35.907 1.00 79.00 87 PRO A O 1
ATOM 688 N N . SER A 1 88 ? -14.931 19.246 37.395 1.00 84.44 88 SER A N 1
ATOM 689 C CA . SER A 1 88 ? -13.813 19.616 36.511 1.00 84.44 88 SER A CA 1
ATOM 690 C C . SER A 1 88 ? -13.325 18.483 35.599 1.00 84.44 88 SER A C 1
ATOM 692 O O . SER A 1 88 ? -12.460 18.706 34.752 1.00 84.44 88 SER A O 1
ATOM 694 N N . LEU A 1 89 ? -13.889 17.275 35.718 1.00 84.38 89 LEU A N 1
ATOM 695 C CA . LEU A 1 89 ? -13.426 16.091 34.990 1.00 84.38 89 LEU A CA 1
ATOM 696 C C . LEU A 1 89 ? -13.545 16.240 33.467 1.00 84.38 89 LEU A C 1
ATOM 698 O O . LEU A 1 89 ? -12.652 15.824 32.730 1.00 84.38 89 LEU A O 1
ATOM 702 N N . LEU A 1 90 ? -14.650 16.818 32.990 1.00 82.31 90 LEU A N 1
ATOM 703 C CA . LEU A 1 90 ? -14.880 17.007 31.556 1.00 82.31 90 LEU A CA 1
ATOM 704 C C . LEU A 1 90 ? -13.861 17.981 30.951 1.00 82.31 90 LEU A C 1
ATOM 706 O O . LEU A 1 90 ? -13.237 17.644 29.950 1.00 82.31 90 LEU A O 1
ATOM 710 N N . GLY A 1 91 ? -13.619 19.123 31.604 1.00 80.88 91 GLY A N 1
ATOM 711 C CA . GLY A 1 91 ? -12.623 20.098 31.149 1.00 80.88 91 GLY A CA 1
ATOM 712 C C . GLY A 1 91 ? -11.189 19.558 31.203 1.00 80.88 91 GLY A C 1
ATOM 713 O O . GLY A 1 91 ? -10.399 19.790 30.289 1.00 80.88 91 GLY A O 1
ATOM 714 N N . ALA A 1 92 ? -10.856 18.762 32.226 1.00 82.44 92 ALA A N 1
ATOM 715 C CA . ALA A 1 92 ? -9.558 18.091 32.303 1.00 82.44 92 ALA A CA 1
ATOM 716 C C . ALA A 1 92 ? -9.370 17.076 31.162 1.00 82.44 92 ALA A C 1
ATOM 718 O O . ALA A 1 92 ? -8.301 17.015 30.554 1.00 82.44 92 ALA A O 1
ATOM 719 N N . LEU A 1 93 ? -10.414 16.311 30.825 1.00 82.25 93 LEU A N 1
ATOM 720 C CA . LEU A 1 93 ? -10.383 15.375 29.701 1.00 82.25 93 LEU A CA 1
ATOM 721 C C . LEU A 1 93 ? -10.219 16.105 28.359 1.00 82.25 93 LEU A C 1
ATOM 723 O O . LEU A 1 93 ? -9.411 15.673 27.540 1.00 82.25 93 LEU A O 1
ATOM 727 N N . GLU A 1 94 ? -10.928 17.213 28.140 1.00 78.94 94 GLU A N 1
ATOM 728 C CA . GLU A 1 94 ? -10.782 18.036 26.930 1.00 78.94 94 GLU A CA 1
ATOM 729 C C . GLU A 1 94 ? -9.362 18.593 26.779 1.00 78.94 94 GLU A C 1
ATOM 731 O O . GLU A 1 94 ? -8.776 18.487 25.699 1.00 78.94 94 GLU A O 1
ATOM 736 N N . SER A 1 95 ? -8.767 19.093 27.865 1.00 78.62 95 SER A N 1
ATOM 737 C CA . SER A 1 95 ? -7.385 19.593 27.873 1.00 78.62 95 SER A CA 1
ATOM 738 C C . SER A 1 95 ? -6.368 18.509 27.483 1.00 78.62 95 SER A C 1
ATOM 740 O O . SER A 1 95 ? -5.463 18.750 26.682 1.00 78.62 95 SER A O 1
ATOM 742 N N . LEU A 1 96 ? -6.562 17.271 27.954 1.00 76.25 96 LEU A N 1
ATOM 743 C CA . LEU A 1 96 ? -5.707 16.133 27.585 1.00 76.25 96 LEU A CA 1
ATOM 744 C C . LEU A 1 96 ? -5.893 15.683 26.123 1.00 76.25 96 LEU A C 1
ATOM 746 O O . LEU A 1 96 ? -4.981 15.109 25.518 1.00 76.25 96 LEU A O 1
ATOM 750 N N . VAL A 1 97 ? -7.073 15.912 25.539 1.00 72.50 97 VAL A N 1
ATOM 751 C CA . VAL A 1 97 ? -7.432 15.470 24.179 1.00 72.50 97 VAL A CA 1
ATOM 752 C C . VAL A 1 97 ? -7.161 16.548 23.128 1.00 72.50 97 VAL A C 1
ATOM 754 O O . VAL A 1 97 ? -7.016 16.206 21.948 1.00 72.50 97 VAL A O 1
ATOM 757 N N . ALA A 1 98 ? -6.999 17.811 23.521 1.00 65.44 98 ALA A N 1
ATOM 758 C CA . ALA A 1 98 ? -6.685 18.919 22.625 1.00 65.44 98 ALA A CA 1
ATOM 759 C C . ALA A 1 98 ? -5.455 18.631 21.724 1.00 65.44 98 ALA A C 1
ATOM 761 O O . ALA A 1 98 ? -4.560 17.851 22.092 1.00 65.44 98 ALA A O 1
ATOM 762 N N . PRO A 1 99 ? -5.397 19.184 20.494 1.00 53.44 99 PRO A N 1
ATOM 763 C CA . PRO A 1 99 ? -4.237 19.037 19.620 1.00 53.44 99 PRO A CA 1
ATOM 764 C C . PRO A 1 99 ? -3.002 19.634 20.308 1.00 53.44 99 PRO A C 1
ATOM 766 O O . PRO A 1 99 ? -2.923 20.833 20.540 1.00 53.44 99 PRO A O 1
ATOM 769 N N . ALA A 1 100 ? -2.046 18.778 20.659 1.00 49.59 100 ALA A N 1
ATOM 770 C CA . ALA A 1 100 ? -0.839 19.146 21.381 1.00 49.59 100 ALA A CA 1
ATOM 771 C C . ALA A 1 100 ? 0.377 19.096 20.453 1.00 49.59 100 ALA A C 1
ATOM 773 O O . ALA A 1 100 ? 0.516 18.165 19.654 1.00 49.59 100 ALA A O 1
ATOM 774 N N . THR A 1 101 ? 1.283 20.061 20.607 1.00 43.53 101 THR A N 1
ATOM 775 C CA . THR A 1 101 ? 2.644 20.000 20.067 1.00 43.53 101 THR A CA 1
ATOM 776 C C . THR A 1 101 ? 3.357 18.781 20.655 1.00 43.53 101 THR A C 1
ATOM 778 O O . THR A 1 101 ? 3.344 18.554 21.864 1.00 43.53 101 THR A O 1
ATOM 781 N N . ARG A 1 102 ? 3.931 17.941 19.794 1.00 47.16 102 ARG A N 1
ATOM 782 C CA . ARG A 1 102 ? 4.591 16.690 20.183 1.00 47.16 102 ARG A CA 1
ATOM 783 C C . ARG A 1 102 ? 5.920 16.996 20.893 1.00 47.16 102 ARG A C 1
ATOM 785 O O . ARG A 1 102 ? 6.748 17.669 20.295 1.00 47.16 102 ARG A O 1
ATOM 792 N N . GLY A 1 103 ? 6.144 16.443 22.092 1.00 42.34 103 GLY A N 1
ATOM 793 C CA . GLY A 1 103 ? 7.464 16.441 22.754 1.00 42.34 103 GLY A CA 1
ATOM 794 C C . GLY A 1 103 ? 7.740 17.554 23.775 1.00 42.34 103 GLY A C 1
ATOM 795 O O . GLY A 1 103 ? 8.898 17.868 24.009 1.00 42.34 103 GLY A O 1
ATOM 796 N N . ASP A 1 104 ? 6.712 18.151 24.369 1.00 48.91 104 ASP A N 1
ATOM 797 C CA . ASP A 1 104 ? 6.859 19.171 25.414 1.00 48.91 104 ASP A CA 1
ATOM 798 C C . ASP A 1 104 ? 7.029 18.514 26.809 1.00 48.91 104 ASP A C 1
ATOM 800 O O . ASP A 1 104 ? 6.148 17.746 27.216 1.00 48.91 104 ASP A O 1
ATOM 804 N N . PRO A 1 105 ? 8.163 18.747 27.502 1.00 52.25 105 PRO A N 1
ATOM 805 C CA . PRO A 1 105 ? 8.555 18.032 28.719 1.00 52.25 105 PRO A CA 1
ATOM 806 C C . PRO A 1 105 ? 7.792 18.445 29.988 1.00 52.25 105 PRO A C 1
ATOM 808 O O . PRO A 1 105 ? 7.753 17.658 30.927 1.00 52.25 105 PRO A O 1
ATOM 811 N N . GLU A 1 106 ? 7.136 19.608 30.018 1.00 57.72 106 GLU A N 1
ATOM 812 C CA . GLU A 1 106 ? 6.394 20.111 31.194 1.00 57.72 106 GLU A CA 1
ATOM 813 C C . GLU A 1 106 ? 4.961 19.543 31.290 1.00 57.72 106 GLU A C 1
ATOM 815 O O . GLU A 1 106 ? 4.094 20.069 31.993 1.00 57.72 106 GLU A O 1
ATOM 820 N N . ARG A 1 107 ? 4.654 18.477 30.536 1.00 60.00 107 ARG A N 1
ATOM 821 C CA . ARG A 1 107 ? 3.288 17.951 30.416 1.00 60.00 107 ARG A CA 1
ATOM 822 C C . ARG A 1 107 ? 3.005 16.794 31.371 1.00 60.00 107 ARG A C 1
ATOM 824 O O . ARG A 1 107 ? 3.809 15.869 31.448 1.00 60.00 107 ARG A O 1
ATOM 831 N N . PRO A 1 108 ? 1.784 16.737 31.947 1.00 52.59 108 PRO A N 1
ATOM 832 C CA . PRO A 1 108 ? 1.336 15.592 32.741 1.00 52.59 108 PRO A CA 1
ATOM 833 C C . PRO A 1 108 ? 1.362 14.266 31.965 1.00 52.59 108 PRO A C 1
ATOM 835 O O . PRO A 1 108 ? 1.646 13.227 32.536 1.00 52.59 108 PRO A O 1
ATOM 838 N N . LEU A 1 109 ? 1.111 14.283 30.645 1.00 53.94 109 LEU A N 1
ATOM 839 C CA . LEU A 1 109 ? 1.220 13.097 29.787 1.00 53.94 109 LEU A CA 1
ATOM 840 C C . LEU A 1 109 ? 2.487 13.153 28.912 1.00 53.94 109 LEU A C 1
ATOM 842 O O . LEU A 1 109 ? 2.453 13.770 27.844 1.00 53.94 109 LEU A O 1
ATOM 846 N N . PRO A 1 110 ? 3.571 12.443 29.279 1.00 48.66 110 PRO A N 1
ATOM 847 C CA . PRO A 1 110 ? 4.807 12.402 28.491 1.00 48.66 110 PRO A CA 1
ATOM 848 C C . PRO A 1 110 ? 4.694 11.578 27.191 1.00 48.66 110 PRO A C 1
ATOM 850 O O . PRO A 1 110 ? 5.593 11.607 26.350 1.00 48.66 110 PRO A O 1
ATOM 853 N N . TRP A 1 111 ? 3.588 10.846 26.980 1.00 46.78 111 TRP A N 1
ATOM 854 C CA . TRP A 1 111 ? 3.434 9.909 25.861 1.00 46.78 111 TRP A CA 1
ATOM 855 C C . TRP A 1 111 ? 2.373 10.333 24.837 1.00 46.78 111 TRP A C 1
ATOM 857 O O . TRP A 1 111 ? 1.205 10.556 25.137 1.00 46.78 111 TRP A O 1
ATOM 867 N N . VAL A 1 112 ? 2.779 10.318 23.567 1.00 50.75 112 VAL A N 1
ATOM 868 C CA . VAL A 1 112 ? 2.065 10.827 22.377 1.00 50.75 112 VAL A CA 1
ATOM 869 C C . VAL A 1 112 ? 0.847 9.973 21.948 1.00 50.75 112 VAL A C 1
ATOM 871 O O . VAL A 1 112 ? 0.281 10.184 20.877 1.00 50.75 112 VAL A O 1
ATOM 874 N N . SER A 1 113 ? 0.407 8.985 22.736 1.00 54.09 113 SER A N 1
ATOM 875 C CA . SER A 1 113 ? -0.696 8.089 22.341 1.00 54.09 113 SER A CA 1
ATOM 876 C C . SER A 1 113 ? -1.954 8.292 23.191 1.00 54.09 113 SER A C 1
ATOM 878 O O . SER A 1 113 ? -2.014 7.913 24.359 1.00 54.09 113 SER A O 1
ATOM 880 N N . LYS A 1 114 ? -3.002 8.852 22.573 1.00 68.25 114 LYS A N 1
ATOM 881 C CA . LYS A 1 114 ? -4.308 9.163 23.187 1.00 68.25 114 LYS A CA 1
ATOM 882 C C . LYS A 1 114 ? -5.215 7.927 23.301 1.00 68.25 114 LYS A C 1
ATOM 884 O O . LYS A 1 114 ? -6.328 7.907 22.786 1.00 68.25 114 LYS A O 1
ATOM 889 N N . SER A 1 115 ? -4.724 6.860 23.934 1.00 77.50 115 SER A N 1
ATOM 890 C CA . SER A 1 115 ? -5.565 5.698 24.262 1.00 77.50 115 SER A CA 1
ATOM 891 C C . SER A 1 115 ? -6.461 6.005 25.467 1.00 77.50 115 SER A C 1
ATOM 893 O O . SER A 1 115 ? -6.073 6.785 26.336 1.00 77.50 115 SER A O 1
ATOM 895 N N . TYR A 1 116 ? -7.617 5.340 25.598 1.00 82.62 116 TYR A N 1
ATOM 896 C CA . TYR A 1 116 ? -8.482 5.511 26.779 1.00 82.62 116 TYR A CA 1
ATOM 897 C C . TYR A 1 116 ? -7.763 5.211 28.103 1.00 82.62 116 TYR A C 1
ATOM 899 O O . TYR A 1 116 ? -8.085 5.807 29.127 1.00 82.62 116 TYR A O 1
ATOM 907 N N . ARG A 1 117 ? -6.783 4.294 28.099 1.00 83.56 117 ARG A N 1
ATOM 908 C CA . ARG A 1 117 ? -5.987 3.965 29.291 1.00 83.56 117 ARG A CA 1
ATOM 909 C C . ARG A 1 117 ? -5.000 5.074 29.639 1.00 83.56 117 ARG A C 1
ATOM 911 O O . ARG A 1 117 ? -4.892 5.416 30.808 1.00 83.56 117 ARG A O 1
ATOM 918 N N . HIS A 1 118 ? -4.337 5.661 28.645 1.00 80.50 118 HIS A N 1
ATOM 919 C CA . HIS A 1 118 ? -3.425 6.784 28.878 1.00 80.50 118 HIS A CA 1
ATOM 920 C C . HIS A 1 118 ? -4.176 8.032 29.332 1.00 80.50 118 HIS A C 1
ATOM 922 O O . HIS A 1 118 ? -3.763 8.663 30.294 1.00 80.50 118 HIS A O 1
ATOM 928 N N . LEU A 1 119 ? -5.326 8.32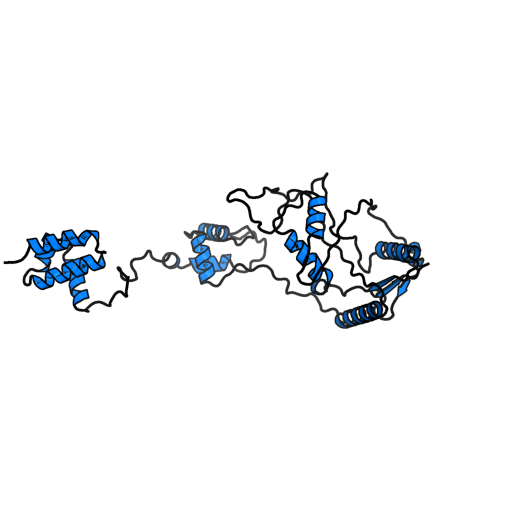4 28.723 1.00 82.88 119 LEU A N 1
ATOM 929 C CA . LEU A 1 119 ? -6.194 9.414 29.166 1.00 82.88 119 LEU A CA 1
ATOM 930 C C . LEU A 1 119 ? -6.700 9.190 30.597 1.00 82.88 119 LEU A C 1
ATOM 932 O O . LEU A 1 119 ? -6.691 10.115 31.399 1.00 82.88 119 LEU A O 1
ATOM 936 N N . ALA A 1 120 ? -7.081 7.958 30.954 1.00 87.25 120 ALA A N 1
ATOM 937 C CA . ALA A 1 120 ? -7.462 7.641 32.329 1.00 87.25 120 ALA A CA 1
ATOM 938 C C . ALA A 1 120 ? -6.293 7.787 33.316 1.00 87.25 120 ALA A C 1
ATOM 940 O O . ALA A 1 120 ? -6.514 8.257 34.425 1.00 87.25 120 ALA A O 1
ATOM 941 N N . ASN A 1 121 ? -5.069 7.407 32.937 1.00 85.38 121 ASN A N 1
ATOM 942 C CA . ASN A 1 121 ? -3.892 7.586 33.789 1.00 85.38 121 ASN A CA 1
ATOM 943 C C . ASN A 1 121 ? -3.551 9.068 33.981 1.00 85.38 121 ASN A C 1
ATOM 945 O O . ASN A 1 121 ? -3.419 9.489 35.122 1.00 85.38 121 ASN A O 1
ATOM 949 N N . GLY A 1 122 ? -3.534 9.867 32.909 1.00 83.50 122 GLY A N 1
ATOM 950 C CA . GLY A 1 122 ? -3.299 11.313 33.015 1.00 83.50 122 GLY A CA 1
ATOM 951 C C . GLY A 1 122 ? -4.364 12.020 33.856 1.00 83.50 122 GLY A C 1
ATOM 952 O O . GLY A 1 122 ? -4.055 12.894 34.655 1.00 83.50 122 GLY A O 1
ATOM 953 N N . LEU A 1 123 ? -5.626 11.593 33.758 1.00 85.31 123 LEU A N 1
ATOM 954 C CA . LEU A 1 123 ? -6.682 12.091 34.642 1.00 85.31 123 LEU A CA 1
ATOM 955 C C . LEU A 1 123 ? -6.463 11.681 36.107 1.00 85.31 123 LEU A C 1
ATOM 957 O O . LEU A 1 123 ? -6.716 12.482 36.999 1.00 85.31 123 LEU A O 1
ATOM 961 N N . ARG A 1 124 ? -5.967 10.470 36.381 1.00 88.75 124 ARG A N 1
ATOM 962 C CA . ARG A 1 124 ? -5.639 10.047 37.755 1.00 88.75 124 ARG A CA 1
ATOM 963 C C . ARG A 1 124 ? -4.462 10.813 38.341 1.00 88.75 124 ARG A C 1
ATOM 965 O O . ARG A 1 124 ? -4.505 11.134 39.522 1.00 88.75 124 ARG A O 1
ATOM 972 N N . GLU A 1 125 ? -3.453 11.126 37.535 1.00 84.81 125 GLU A N 1
ATOM 973 C CA . GLU A 1 125 ? -2.326 11.978 37.941 1.00 84.81 125 GLU A CA 1
ATOM 974 C C . GLU A 1 125 ? -2.794 13.396 38.292 1.00 84.81 125 GLU A C 1
ATOM 976 O O . GLU A 1 125 ? -2.296 13.995 39.239 1.00 84.81 125 GLU A O 1
ATOM 981 N N . LEU A 1 126 ? -3.830 13.893 37.610 1.00 82.00 126 LEU A N 1
ATOM 982 C CA . LEU A 1 126 ? -4.520 15.144 37.944 1.00 82.00 126 LEU A CA 1
ATOM 983 C C . LEU A 1 126 ? -5.515 15.014 39.120 1.00 82.00 126 LEU A C 1
ATOM 985 O O . LEU A 1 126 ? -6.253 15.956 39.405 1.00 82.00 126 LEU A O 1
ATOM 989 N N . GLY A 1 127 ? -5.560 13.863 39.801 1.00 85.88 127 GLY A N 1
ATOM 990 C CA . GLY A 1 127 ? -6.381 13.628 40.994 1.00 85.88 127 GLY A CA 1
ATOM 991 C C . GLY A 1 127 ? -7.801 13.113 40.732 1.00 85.88 127 GLY A C 1
ATOM 992 O O . GLY A 1 127 ? -8.583 12.981 41.673 1.00 85.88 127 GLY A O 1
ATOM 993 N N . PHE A 1 128 ? -8.159 12.788 39.486 1.00 86.88 128 PHE A N 1
ATOM 994 C CA . PHE A 1 128 ? -9.497 12.297 39.150 1.00 86.88 128 PHE A CA 1
ATOM 995 C C . PHE A 1 128 ? -9.627 10.778 39.305 1.00 86.88 128 PHE A C 1
ATOM 997 O O . PHE A 1 128 ? -8.821 9.989 38.805 1.00 86.88 128 PHE A O 1
ATOM 1004 N N . SER A 1 129 ? -10.723 10.332 39.917 1.00 87.81 129 SER A N 1
ATOM 1005 C CA . SER A 1 129 ? -11.042 8.906 40.021 1.00 87.81 129 SER A CA 1
ATOM 1006 C C . SER A 1 129 ? -11.827 8.452 38.794 1.00 87.81 129 SER A C 1
ATOM 1008 O O . SER A 1 129 ? -13.050 8.600 38.726 1.00 87.81 129 SER A O 1
ATOM 1010 N N . VAL A 1 130 ? -11.117 7.924 37.792 1.00 88.06 130 VAL A N 1
ATOM 1011 C CA . VAL A 1 130 ? -11.714 7.487 36.521 1.00 88.06 130 VAL A CA 1
ATOM 1012 C C . VAL A 1 130 ? -11.236 6.117 36.045 1.00 88.06 130 VAL A C 1
ATOM 1014 O O . VAL A 1 130 ? -10.095 5.690 36.256 1.00 88.06 130 VAL A O 1
ATOM 1017 N N . SER A 1 131 ? -12.125 5.413 35.342 1.00 88.62 131 SER A N 1
ATOM 1018 C CA . SER A 1 131 ? -11.802 4.203 34.584 1.00 88.62 131 SER A CA 1
ATOM 1019 C C . SER A 1 131 ? -11.703 4.512 33.089 1.00 88.62 131 SER A C 1
ATOM 1021 O O . SER A 1 131 ? -12.349 5.428 32.586 1.00 88.62 131 SER A O 1
ATOM 1023 N N . HIS A 1 132 ? -10.944 3.706 32.345 1.00 85.50 132 HIS A N 1
ATOM 1024 C CA . HIS A 1 132 ? -10.837 3.850 30.889 1.00 85.50 132 HIS A CA 1
ATOM 1025 C C . HIS A 1 132 ? -12.199 3.711 30.172 1.00 85.50 132 HIS A C 1
ATOM 1027 O O . HIS A 1 132 ? -12.428 4.364 29.161 1.00 85.50 132 HIS A O 1
ATOM 1033 N N . GLN A 1 133 ? -13.130 2.911 30.713 1.00 87.50 133 GLN A N 1
ATOM 1034 C CA . GLN A 1 133 ? -14.501 2.801 30.192 1.00 87.50 133 GLN A CA 1
ATOM 1035 C C . GLN A 1 133 ? -15.332 4.065 30.435 1.00 87.50 133 GLN A C 1
ATOM 1037 O O . GLN A 1 133 ? -16.204 4.399 29.636 1.00 87.50 133 GLN A O 1
ATOM 1042 N N . LEU A 1 134 ? -15.106 4.755 31.557 1.00 85.88 134 LEU A N 1
ATOM 1043 C CA . LEU A 1 134 ? -15.725 6.054 31.798 1.00 85.88 134 LEU A CA 1
ATOM 1044 C C . LEU A 1 134 ? -15.170 7.085 30.813 1.00 85.88 134 LEU A C 1
ATOM 1046 O O . LEU A 1 134 ? -15.959 7.769 30.179 1.00 85.88 134 LEU A O 1
ATOM 1050 N N . VAL A 1 135 ? -13.850 7.125 30.612 1.00 85.50 135 VAL A N 1
ATOM 1051 C CA . VAL A 1 135 ? -13.213 8.009 29.622 1.00 85.50 135 VAL A CA 1
ATOM 1052 C C . VAL A 1 135 ? -13.784 7.800 28.218 1.00 85.50 135 VAL A C 1
ATOM 1054 O O . VAL A 1 135 ? -14.146 8.780 27.578 1.00 85.50 135 VAL A O 1
ATOM 1057 N N . GLY A 1 136 ? -13.935 6.551 27.760 1.00 83.38 136 GLY A N 1
ATOM 1058 C CA . GLY A 1 136 ? -14.566 6.255 26.466 1.00 83.38 136 GLY A CA 1
ATOM 1059 C C . GLY A 1 136 ? -15.976 6.845 26.351 1.00 83.38 136 GLY A C 1
ATOM 1060 O O . GLY A 1 136 ? -16.247 7.604 25.429 1.00 83.38 136 GLY A O 1
ATOM 1061 N N . ARG A 1 137 ? -16.835 6.611 27.354 1.00 84.62 137 ARG A N 1
ATOM 1062 C CA . ARG A 1 137 ? -18.197 7.179 27.389 1.00 84.62 137 ARG A CA 1
ATOM 1063 C C . ARG A 1 137 ? -18.219 8.709 27.420 1.00 84.62 137 ARG A C 1
ATOM 1065 O O . ARG A 1 137 ? -19.132 9.313 26.864 1.00 84.62 137 ARG A O 1
ATOM 1072 N N . LEU A 1 138 ? -17.262 9.338 28.103 1.00 86.25 138 LEU A N 1
ATOM 1073 C CA . LEU A 1 138 ? -17.159 10.798 28.151 1.00 86.25 138 LEU A CA 1
ATOM 1074 C C . LEU A 1 138 ? -16.714 11.368 26.805 1.00 86.25 138 LEU A C 1
ATOM 1076 O O . LEU A 1 138 ? -17.287 12.356 26.365 1.00 86.25 138 LEU A O 1
ATOM 1080 N N . LEU A 1 139 ? -15.765 10.722 26.126 1.00 83.75 139 LEU A N 1
ATOM 1081 C CA . LEU A 1 139 ? -15.348 11.101 24.775 1.00 83.75 139 LEU A CA 1
ATOM 1082 C C . LEU A 1 139 ? -16.492 10.970 23.769 1.00 83.75 139 LEU A C 1
ATOM 1084 O O . LEU A 1 139 ? -16.716 11.907 23.007 1.00 83.75 139 LEU A O 1
ATOM 1088 N N . ASP A 1 140 ? -17.256 9.875 23.827 1.00 80.69 140 ASP A N 1
ATOM 1089 C CA . ASP A 1 140 ? -18.443 9.688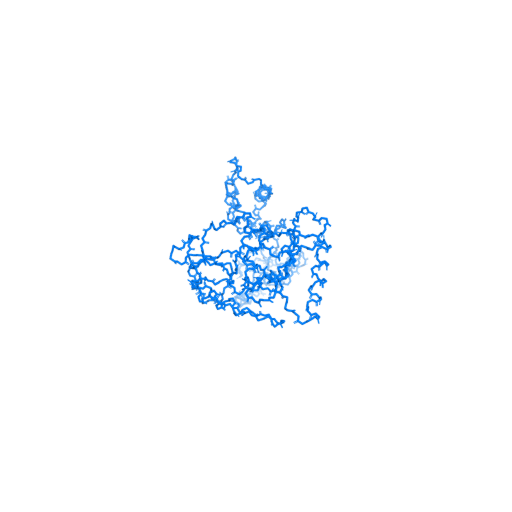 22.985 1.00 80.69 140 ASP A CA 1
ATOM 1090 C C . ASP A 1 140 ? -19.477 10.798 23.235 1.00 80.69 140 ASP A C 1
ATOM 1092 O O . ASP A 1 140 ? -20.011 11.385 22.296 1.00 80.69 140 ASP A O 1
ATOM 1096 N N . ARG A 1 141 ? -19.725 11.148 24.508 1.00 81.44 141 ARG A N 1
ATOM 1097 C CA . ARG A 1 141 ? -20.640 12.241 24.884 1.00 81.44 141 ARG A CA 1
ATOM 1098 C C . ARG A 1 141 ? -20.154 13.612 24.406 1.00 81.44 141 ARG A C 1
ATOM 1100 O O . ARG A 1 141 ? -20.979 14.462 24.091 1.00 81.44 141 ARG A O 1
ATOM 1107 N N . LEU A 1 142 ? -18.841 13.819 24.368 1.00 77.81 142 LEU A N 1
ATOM 1108 C CA . LEU A 1 142 ? -18.199 15.026 23.847 1.00 77.81 142 LEU A CA 1
ATOM 1109 C C . LEU A 1 142 ? -18.081 15.024 22.307 1.00 77.81 142 LEU A C 1
ATOM 1111 O O . LEU A 1 142 ? -17.541 15.967 21.736 1.00 77.81 142 LEU A O 1
ATOM 1115 N N . GLY A 1 143 ? -18.570 13.984 21.621 1.00 76.31 143 GLY A N 1
ATOM 1116 C CA . GLY A 1 143 ? -18.550 13.885 20.159 1.00 76.31 143 GLY A CA 1
ATOM 1117 C C . GLY A 1 143 ? -17.194 13.494 19.559 1.00 76.31 143 GLY A C 1
ATOM 1118 O O . GLY A 1 143 ? -17.009 13.583 18.344 1.00 76.31 143 GLY A O 1
ATOM 1119 N N . TYR A 1 144 ? -16.238 13.043 20.374 1.00 75.56 144 TYR A N 1
ATOM 1120 C CA . TYR A 1 144 ? -14.957 12.544 19.880 1.00 75.56 144 TYR A CA 1
ATOM 1121 C C . TYR A 1 144 ? -15.107 11.135 19.314 1.00 75.56 144 TYR A C 1
ATOM 1123 O O . TYR A 1 144 ? -15.754 10.267 19.888 1.00 75.56 144 TYR A O 1
ATOM 1131 N N . THR A 1 145 ? -14.432 10.883 18.198 1.00 69.44 145 THR A N 1
ATOM 1132 C CA . THR A 1 145 ? -14.364 9.565 17.559 1.00 69.44 145 THR A CA 1
ATOM 1133 C C . THR A 1 145 ? -12.917 9.232 17.214 1.00 69.44 145 THR A C 1
ATOM 1135 O O . THR A 1 145 ? -12.075 10.120 17.057 1.00 69.44 145 THR A O 1
ATOM 1138 N N . LEU A 1 146 ? -12.597 7.940 17.101 1.00 68.62 146 LEU A N 1
ATOM 1139 C CA . LEU A 1 146 ? -11.282 7.510 16.631 1.00 68.62 146 LEU A CA 1
ATOM 1140 C C . LEU A 1 146 ? -11.162 7.796 15.132 1.00 68.62 146 LEU A C 1
ATOM 1142 O O . LEU A 1 146 ? -11.755 7.106 14.307 1.00 68.62 146 LEU A O 1
ATOM 1146 N N . GLN A 1 147 ? -10.380 8.815 14.790 1.00 63.69 147 GLN A N 1
ATOM 1147 C CA . GLN A 1 147 ? -10.124 9.207 13.409 1.00 63.69 147 GLN A CA 1
ATOM 1148 C C . GLN A 1 147 ? -8.786 8.638 12.939 1.00 63.69 147 GLN A C 1
ATOM 1150 O O . GLN A 1 147 ? -7.757 8.791 13.601 1.00 63.69 147 GLN A O 1
ATOM 1155 N N . ALA A 1 148 ? -8.790 7.985 11.779 1.00 57.38 148 ALA A N 1
ATOM 1156 C CA . ALA A 1 148 ? -7.557 7.647 11.084 1.00 57.38 148 ALA A CA 1
ATOM 1157 C C . ALA A 1 148 ? -7.009 8.893 10.374 1.00 57.38 148 ALA A C 1
ATOM 1159 O O . ALA A 1 148 ? -7.766 9.730 9.883 1.00 57.38 148 ALA A O 1
ATOM 1160 N N . ASN A 1 149 ? -5.684 9.000 10.267 1.00 60.00 149 ASN A N 1
ATOM 1161 C CA . ASN A 1 149 ? -5.073 10.058 9.469 1.00 60.00 149 ASN A CA 1
ATOM 1162 C C . ASN A 1 149 ? -5.475 9.894 7.996 1.00 60.00 149 ASN A C 1
ATOM 1164 O O . ASN A 1 149 ? -5.184 8.866 7.383 1.00 60.00 149 ASN A O 1
ATOM 1168 N N . VAL A 1 150 ? -6.087 10.924 7.410 1.00 53.91 150 VAL A N 1
ATOM 1169 C CA . VAL A 1 150 ? -6.417 10.965 5.979 1.00 53.91 150 VAL A CA 1
ATOM 1170 C C . VAL A 1 150 ? -5.458 11.916 5.268 1.00 53.91 150 VAL A C 1
ATOM 1172 O O . VAL A 1 150 ? -5.304 13.075 5.652 1.00 53.91 150 VAL A O 1
ATOM 1175 N N . LYS A 1 151 ? -4.821 11.445 4.194 1.00 59.84 151 LYS A N 1
ATOM 1176 C CA . LYS A 1 151 ? -3.919 12.248 3.356 1.00 59.84 151 LYS A CA 1
ATOM 1177 C C . LYS A 1 151 ? -4.722 13.190 2.436 1.00 59.84 151 LYS A C 1
ATOM 1179 O O . LYS A 1 151 ? -4.874 12.896 1.257 1.00 59.84 151 LYS A O 1
ATOM 1184 N N . ARG A 1 152 ? -5.283 14.285 2.972 1.00 55.41 152 ARG A N 1
ATOM 1185 C CA . ARG A 1 152 ? -6.024 15.310 2.187 1.00 55.41 152 ARG A CA 1
ATOM 1186 C C . ARG A 1 152 ? -5.216 16.559 1.829 1.00 55.41 152 ARG A C 1
ATOM 1188 O O . ARG A 1 152 ? -5.643 17.321 0.976 1.00 55.41 152 ARG A O 1
ATOM 1195 N N . ARG A 1 153 ? -4.090 16.799 2.502 1.00 52.62 153 ARG A N 1
ATOM 1196 C CA . ARG A 1 153 ? -3.236 17.962 2.232 1.00 52.62 153 ARG A CA 1
ATOM 1197 C C . ARG A 1 153 ? -2.344 17.642 1.035 1.00 52.62 153 ARG A C 1
ATOM 1199 O O . ARG A 1 153 ? -1.420 16.842 1.169 1.00 52.62 153 ARG A O 1
ATOM 1206 N N . GLU A 1 154 ? -2.675 18.208 -0.118 1.00 56.53 154 GLU A N 1
ATOM 1207 C CA . GLU A 1 154 ? -1.868 18.119 -1.338 1.00 56.53 154 GLU A CA 1
ATOM 1208 C C . GLU A 1 154 ? -0.776 19.213 -1.315 1.00 56.53 154 GLU A C 1
ATOM 1210 O O . GLU A 1 154 ? -0.921 20.229 -0.633 1.00 56.53 154 GLU A O 1
ATOM 1215 N N . GLY A 1 155 ? 0.360 18.965 -1.977 1.00 59.91 155 GLY A N 1
ATOM 1216 C CA . GLY A 1 155 ? 1.430 19.958 -2.136 1.00 59.91 155 GLY A CA 1
ATOM 1217 C C . GLY A 1 155 ? 1.050 21.062 -3.129 1.00 59.91 155 GLY A C 1
ATOM 1218 O O . GLY A 1 155 ? -0.081 21.119 -3.606 1.00 59.91 155 GLY A O 1
ATOM 1219 N N . THR A 1 156 ? 1.998 21.934 -3.467 1.00 55.34 156 THR A N 1
ATOM 1220 C CA . THR A 1 156 ? 1.806 22.967 -4.494 1.00 55.34 156 THR A CA 1
ATOM 1221 C C . THR A 1 156 ? 1.357 22.347 -5.822 1.00 55.34 156 THR A C 1
ATOM 1223 O O . THR A 1 156 ? 1.965 21.395 -6.312 1.00 55.34 156 THR A O 1
ATOM 1226 N N . HIS A 1 157 ? 0.270 22.878 -6.394 1.00 57.53 157 HIS A N 1
ATOM 1227 C CA . HIS A 1 157 ? -0.219 22.495 -7.718 1.00 57.53 157 HIS A CA 1
ATOM 1228 C C . HIS A 1 157 ? 0.903 22.675 -8.749 1.00 57.53 157 HIS A C 1
ATOM 1230 O O . HIS A 1 157 ? 1.444 23.771 -8.887 1.00 57.53 157 HIS A O 1
ATOM 1236 N N . HIS A 1 158 ? 1.259 21.609 -9.471 1.00 63.66 158 HIS A N 1
ATOM 1237 C CA . HIS A 1 158 ? 2.136 21.744 -10.630 1.00 63.66 158 HIS A CA 1
ATOM 1238 C C . HIS A 1 158 ? 1.327 22.401 -11.764 1.00 63.66 158 HIS A C 1
ATOM 1240 O O . HIS A 1 158 ? 0.273 21.854 -12.100 1.00 63.66 158 HIS A O 1
ATOM 1246 N N . PRO A 1 159 ? 1.779 23.529 -12.345 1.00 68.62 159 PRO A N 1
ATOM 1247 C CA . PRO A 1 159 ? 0.999 24.300 -13.321 1.00 68.62 159 PRO A CA 1
ATOM 1248 C C . PRO A 1 159 ? 0.583 23.460 -14.536 1.00 68.62 159 PRO A C 1
ATOM 1250 O O . PRO A 1 159 ? -0.569 23.503 -14.947 1.00 68.62 159 PRO A O 1
ATOM 1253 N N . ASP A 1 160 ? 1.471 22.584 -15.006 1.00 74.50 160 ASP A N 1
ATOM 1254 C CA . ASP A 1 160 ? 1.230 21.768 -16.207 1.00 74.50 160 ASP A CA 1
ATOM 1255 C C . ASP A 1 160 ? 0.722 20.347 -15.906 1.00 74.50 160 ASP A C 1
ATOM 1257 O O . ASP A 1 160 ? 0.899 19.430 -16.710 1.00 74.50 160 ASP A O 1
ATOM 1261 N N . ARG A 1 161 ? 0.154 20.106 -14.714 1.00 78.44 161 ARG A N 1
ATOM 1262 C CA . ARG A 1 161 ? -0.274 18.753 -14.316 1.00 78.44 161 ARG A CA 1
ATOM 1263 C C . ARG A 1 161 ? -1.259 18.160 -15.322 1.00 78.44 161 ARG A C 1
ATOM 1265 O O . ARG A 1 161 ? -1.075 17.023 -15.747 1.00 78.44 161 ARG A O 1
ATOM 1272 N N . ASP A 1 162 ? -2.288 18.924 -15.667 1.00 82.75 162 ASP A N 1
ATOM 1273 C CA . ASP A 1 162 ? -3.396 18.436 -16.485 1.00 82.75 162 ASP A CA 1
ATOM 1274 C C . ASP A 1 162 ? -2.937 18.233 -17.942 1.00 82.75 162 ASP A C 1
ATOM 1276 O O . ASP A 1 162 ? -3.160 17.159 -18.497 1.00 82.75 162 ASP A O 1
ATOM 1280 N N . GLY A 1 163 ? -2.138 19.157 -18.491 1.00 84.94 163 GLY A N 1
ATOM 1281 C CA . GLY A 1 163 ? -1.530 19.003 -19.820 1.00 84.94 163 GLY A CA 1
ATOM 1282 C C . GLY A 1 163 ? -0.632 17.764 -19.946 1.00 84.94 163 GLY A C 1
ATOM 1283 O O . GLY A 1 163 ? -0.661 17.075 -20.963 1.00 84.94 163 GLY A O 1
ATOM 1284 N N . GLN A 1 164 ? 0.115 17.398 -18.897 1.00 88.12 164 GLN A N 1
ATOM 1285 C CA . GLN A 1 164 ? 0.893 16.152 -18.902 1.00 88.12 164 GLN A CA 1
ATOM 1286 C C . GLN A 1 164 ? 0.008 14.899 -18.846 1.00 88.12 164 GLN A C 1
ATOM 1288 O O . GLN A 1 164 ? 0.342 13.897 -19.478 1.00 88.12 164 GLN A O 1
ATOM 1293 N N . PHE A 1 165 ? -1.126 14.927 -18.139 1.00 85.81 165 PHE A N 1
ATOM 1294 C CA . PHE A 1 165 ? -2.083 13.815 -18.181 1.00 85.81 165 PHE A CA 1
ATOM 1295 C C . PHE A 1 165 ? -2.724 13.663 -19.558 1.00 85.81 165 PHE A C 1
ATOM 1297 O O . PHE A 1 165 ? -2.839 12.538 -20.043 1.00 85.81 165 PHE A O 1
ATOM 1304 N N . GLU A 1 166 ? -3.100 14.769 -20.194 1.00 85.94 166 GLU A N 1
ATOM 1305 C CA . GLU A 1 166 ? -3.640 14.775 -21.554 1.00 85.94 166 GLU A CA 1
ATOM 1306 C C . GLU A 1 166 ? -2.614 14.248 -22.561 1.00 85.94 166 GLU A C 1
ATOM 1308 O O . GLU A 1 166 ? -2.945 13.364 -23.351 1.00 85.94 166 GLU A O 1
ATOM 1313 N N . HIS A 1 167 ? -1.354 14.688 -22.468 1.00 87.94 167 HIS A N 1
ATOM 1314 C CA . HIS A 1 167 ? -0.261 14.188 -23.305 1.00 87.94 167 HIS A CA 1
ATOM 1315 C C . HIS A 1 167 ? -0.083 12.670 -23.169 1.00 87.94 167 HIS A C 1
ATOM 1317 O O . HIS A 1 167 ? -0.060 11.951 -24.169 1.00 87.94 167 HIS A O 1
ATOM 1323 N N . ILE A 1 168 ? -0.002 12.165 -21.931 1.00 88.50 168 ILE A N 1
ATOM 1324 C CA . ILE A 1 168 ? 0.116 10.725 -21.666 1.00 88.50 168 ILE A CA 1
ATOM 1325 C C . ILE A 1 168 ? -1.098 9.984 -22.220 1.00 88.50 168 ILE A C 1
ATOM 1327 O O . ILE A 1 168 ? -0.940 8.959 -22.876 1.00 88.50 168 ILE A O 1
ATOM 1331 N N . ASN A 1 169 ? -2.309 10.482 -21.972 1.00 87.62 169 ASN A N 1
ATOM 1332 C CA . ASN A 1 169 ? -3.526 9.823 -22.428 1.00 87.62 169 ASN A CA 1
ATOM 1333 C C . ASN A 1 169 ? -3.614 9.771 -23.959 1.00 87.62 169 ASN A C 1
ATOM 1335 O O . ASN A 1 169 ? -4.006 8.738 -24.501 1.00 87.62 169 ASN A O 1
ATOM 1339 N N . GLY A 1 170 ? -3.201 10.840 -24.646 1.00 85.94 170 GLY A N 1
ATOM 1340 C CA . GLY A 1 170 ? -3.068 10.865 -26.102 1.00 85.94 170 GLY A CA 1
ATOM 1341 C C . GLY A 1 170 ? -2.123 9.769 -26.588 1.00 85.94 170 GLY A C 1
ATOM 1342 O O . GLY A 1 170 ? -2.544 8.887 -27.328 1.00 85.94 170 GLY A O 1
ATOM 1343 N N . ARG A 1 171 ? -0.895 9.721 -26.051 1.00 91.69 171 ARG A N 1
ATOM 1344 C CA . ARG A 1 171 ? 0.091 8.683 -26.406 1.00 91.69 171 ARG A CA 1
ATOM 1345 C C . ARG A 1 171 ? -0.405 7.266 -26.150 1.00 91.69 171 ARG A C 1
ATOM 1347 O O . ARG A 1 171 ? -0.238 6.394 -26.993 1.00 91.69 171 ARG A O 1
ATOM 1354 N N . VAL A 1 172 ? -1.030 7.027 -25.001 1.00 88.12 172 VAL A N 1
ATOM 1355 C CA . VAL A 1 172 ? -1.600 5.715 -24.674 1.00 88.12 172 VAL A CA 1
ATOM 1356 C C . VAL A 1 172 ? -2.691 5.334 -25.672 1.00 88.12 172 VAL A C 1
ATOM 1358 O O . VAL A 1 172 ? -2.743 4.186 -26.100 1.00 88.12 172 VAL A O 1
ATOM 1361 N N . THR A 1 173 ? -3.545 6.284 -26.054 1.00 87.00 173 THR A N 1
ATOM 1362 C CA . THR A 1 173 ? -4.612 6.050 -27.034 1.00 87.00 173 THR A CA 1
ATOM 1363 C C . THR A 1 173 ? -4.029 5.702 -28.402 1.00 87.00 173 THR A C 1
ATOM 1365 O O . THR A 1 173 ? -4.448 4.705 -28.986 1.00 87.00 173 THR A O 1
ATOM 1368 N N . ASP A 1 174 ? -3.020 6.445 -28.862 1.00 92.31 174 ASP A N 1
ATOM 1369 C CA . ASP A 1 174 ? -2.350 6.207 -30.145 1.00 92.31 174 ASP A CA 1
ATOM 1370 C C . ASP A 1 174 ? -1.690 4.821 -30.197 1.00 92.31 174 ASP A C 1
ATOM 1372 O O . ASP A 1 174 ? -1.906 4.062 -31.142 1.00 92.31 174 ASP A O 1
ATOM 1376 N N . PHE A 1 175 ? -0.932 4.453 -29.157 1.00 93.06 175 PHE A N 1
ATOM 1377 C CA . PHE A 1 175 ? -0.265 3.148 -29.079 1.00 93.06 175 PHE A CA 1
ATOM 1378 C C . PHE A 1 175 ? -1.279 2.002 -29.070 1.00 93.06 175 PHE A C 1
ATOM 1380 O O . PHE A 1 175 ? -1.130 1.042 -29.823 1.00 93.06 175 PHE A O 1
ATOM 1387 N N . LEU A 1 176 ? -2.340 2.109 -28.265 1.00 89.75 176 LEU A N 1
ATOM 1388 C CA . LEU A 1 176 ? -3.377 1.078 -28.214 1.00 89.75 176 LEU A CA 1
ATOM 1389 C C . LEU A 1 176 ? -4.139 0.964 -29.542 1.00 89.75 176 LEU A C 1
ATOM 1391 O O . LEU A 1 176 ? -4.433 -0.153 -29.966 1.00 89.75 176 LEU A O 1
ATOM 1395 N N . ALA A 1 177 ? -4.428 2.083 -30.214 1.00 92.69 177 ALA A N 1
ATOM 1396 C CA . ALA A 1 177 ? -5.059 2.085 -31.535 1.00 92.69 177 ALA A CA 1
ATOM 1397 C C . ALA A 1 177 ? -4.166 1.431 -32.603 1.00 92.69 177 ALA A C 1
ATOM 1399 O O . ALA A 1 177 ? -4.669 0.742 -33.488 1.00 92.69 177 ALA A O 1
ATOM 1400 N N . ALA A 1 178 ? -2.845 1.584 -32.482 1.00 95.94 178 ALA A N 1
ATOM 1401 C CA . ALA A 1 178 ? -1.854 0.922 -33.327 1.00 95.94 178 ALA A CA 1
ATOM 1402 C C . ALA A 1 178 ? -1.575 -0.546 -32.933 1.00 95.94 178 ALA A C 1
ATOM 1404 O O . ALA A 1 178 ? -0.710 -1.186 -33.529 1.00 95.94 178 ALA A O 1
ATOM 1405 N N . GLY A 1 179 ? -2.264 -1.092 -31.923 1.00 94.31 179 GLY A N 1
ATOM 1406 C CA . GLY A 1 179 ? -2.022 -2.447 -31.417 1.00 94.31 179 GLY A CA 1
ATOM 1407 C C . GLY A 1 179 ? -0.686 -2.612 -30.682 1.00 94.31 179 GLY A C 1
ATOM 1408 O O . GLY A 1 179 ? -0.238 -3.737 -30.463 1.00 94.31 179 GLY A O 1
ATOM 1409 N N . GLN A 1 180 ? -0.042 -1.510 -30.297 1.00 93.94 180 GLN A N 1
ATOM 1410 C CA . GLN A 1 180 ? 1.219 -1.511 -29.568 1.00 93.94 180 GLN A CA 1
ATOM 1411 C C . GLN A 1 180 ? 0.988 -1.607 -28.052 1.00 93.94 180 GLN A C 1
ATOM 1413 O O . GLN A 1 180 ? 0.031 -1.035 -27.515 1.00 93.94 180 GLN A O 1
ATOM 1418 N N . PRO A 1 181 ? 1.862 -2.322 -27.323 1.00 92.88 181 PRO A N 1
ATOM 1419 C CA . PRO A 1 181 ? 1.710 -2.490 -25.888 1.00 92.88 181 PRO A CA 1
ATOM 1420 C C . PRO A 1 181 ? 1.996 -1.185 -25.139 1.00 92.88 181 PRO A C 1
ATOM 1422 O O . PRO A 1 181 ? 2.967 -0.483 -25.411 1.00 92.88 181 PRO A O 1
ATOM 1425 N N . VAL A 1 182 ? 1.182 -0.909 -24.119 1.00 91.00 182 VAL A N 1
ATOM 1426 C CA . VAL A 1 182 ? 1.412 0.171 -23.154 1.00 91.00 182 VAL A CA 1
ATOM 1427 C C . VAL A 1 182 ? 1.682 -0.448 -21.792 1.00 91.00 182 VAL A C 1
ATOM 1429 O O . VAL A 1 182 ? 0.808 -1.090 -21.205 1.00 91.00 182 VAL A O 1
ATOM 1432 N N . ILE A 1 183 ? 2.887 -0.226 -21.272 1.00 89.38 183 ILE A N 1
ATOM 1433 C CA . ILE A 1 183 ? 3.322 -0.772 -19.986 1.00 89.38 183 ILE A CA 1
ATOM 1434 C C . ILE A 1 183 ? 3.394 0.361 -18.968 1.00 89.38 183 ILE A C 1
ATOM 1436 O O . ILE A 1 183 ? 4.085 1.357 -19.158 1.00 89.38 183 ILE A O 1
ATOM 1440 N N . SER A 1 184 ? 2.681 0.198 -17.857 1.00 86.81 184 SER A N 1
ATOM 1441 C CA . SER A 1 184 ? 2.859 1.056 -16.690 1.00 86.81 184 SER A CA 1
ATOM 1442 C C . SER A 1 184 ? 3.885 0.398 -15.769 1.00 86.81 184 SER A C 1
ATOM 1444 O O . SER A 1 184 ? 3.788 -0.800 -15.501 1.00 86.81 184 SER A O 1
ATOM 1446 N N . VAL A 1 185 ? 4.853 1.172 -15.274 1.00 86.06 185 VAL A N 1
ATOM 1447 C CA . VAL A 1 185 ? 5.941 0.680 -14.417 1.00 86.06 185 VAL A CA 1
ATOM 1448 C C . VAL A 1 185 ? 5.972 1.494 -13.132 1.00 86.06 185 VAL A C 1
ATOM 1450 O O . VAL A 1 185 ? 6.036 2.722 -13.173 1.00 86.06 185 VAL A O 1
ATOM 1453 N N . ASP A 1 186 ? 5.957 0.823 -11.985 1.00 83.94 186 ASP A N 1
ATOM 1454 C CA . ASP A 1 186 ? 6.135 1.458 -10.681 1.00 83.94 186 ASP A CA 1
ATOM 1455 C C . ASP A 1 186 ? 6.797 0.494 -9.695 1.00 83.94 186 ASP A C 1
ATOM 1457 O O . ASP A 1 186 ? 6.716 -0.727 -9.851 1.00 83.94 186 ASP A O 1
ATOM 1461 N N . THR A 1 187 ? 7.442 1.048 -8.671 1.00 77.81 187 THR A N 1
ATOM 1462 C CA . THR A 1 187 ? 8.106 0.264 -7.627 1.00 77.81 187 THR A CA 1
ATOM 1463 C C . THR A 1 187 ? 7.429 0.448 -6.287 1.00 77.81 187 THR A C 1
ATOM 1465 O O . THR A 1 187 ? 7.105 1.562 -5.871 1.00 77.81 187 THR A O 1
ATOM 1468 N N . LYS A 1 188 ? 7.221 -0.663 -5.575 1.00 75.94 188 LYS A N 1
ATOM 1469 C CA . LYS A 1 188 ? 6.645 -0.623 -4.229 1.00 75.94 188 LYS A CA 1
ATOM 1470 C C . LYS A 1 188 ? 7.743 -0.608 -3.174 1.00 75.94 188 LYS A C 1
ATOM 1472 O O . LYS A 1 188 ? 8.867 -1.058 -3.390 1.00 75.94 188 LYS A O 1
ATOM 1477 N N . LYS A 1 189 ? 7.394 -0.078 -2.000 1.00 77.31 189 LYS A N 1
ATOM 1478 C CA . LYS A 1 189 ? 8.244 -0.100 -0.808 1.00 77.31 189 LYS A CA 1
ATOM 1479 C C . LYS A 1 189 ? 8.767 -1.524 -0.560 1.00 77.31 189 LYS A C 1
ATOM 1481 O O . LYS A 1 189 ? 8.048 -2.496 -0.757 1.00 77.31 189 LYS A O 1
ATOM 1486 N N . LYS A 1 190 ? 10.016 -1.615 -0.096 1.00 84.00 190 LYS A N 1
ATOM 1487 C CA . LYS A 1 190 ? 10.612 -2.874 0.361 1.00 84.00 190 LYS A CA 1
ATOM 1488 C C . LYS A 1 190 ? 9.917 -3.391 1.617 1.00 84.00 190 LYS A C 1
ATOM 1490 O O . LYS A 1 190 ? 9.681 -2.621 2.552 1.00 84.00 190 LYS A O 1
ATOM 1495 N N . GLU A 1 191 ? 9.705 -4.694 1.648 1.00 84.19 191 GLU A N 1
ATOM 1496 C CA . GLU A 1 191 ? 8.986 -5.417 2.691 1.00 84.19 191 GLU A CA 1
ATOM 1497 C C . GLU A 1 191 ? 9.932 -6.390 3.394 1.00 84.19 191 GLU A C 1
ATOM 1499 O O . GLU A 1 191 ? 10.865 -6.924 2.784 1.00 84.19 191 GLU A O 1
ATOM 1504 N N . LEU A 1 192 ? 9.745 -6.557 4.703 1.00 85.75 192 LEU A N 1
ATOM 1505 C CA . LEU A 1 192 ? 10.545 -7.489 5.492 1.00 85.75 192 LEU A CA 1
ATOM 1506 C C . LEU A 1 192 ? 10.022 -8.909 5.276 1.00 85.75 192 LEU A C 1
ATOM 1508 O O . LEU A 1 192 ? 8.822 -9.150 5.394 1.00 85.75 192 LEU A O 1
ATOM 1512 N N . VAL A 1 193 ? 10.930 -9.838 4.985 1.00 85.44 193 VAL A N 1
ATOM 1513 C CA . VAL A 1 193 ? 10.596 -11.260 4.870 1.00 85.44 193 VAL A CA 1
ATOM 1514 C C . VAL A 1 193 ? 10.825 -11.914 6.229 1.00 85.44 193 VAL A C 1
ATOM 1516 O O . VAL A 1 193 ? 11.933 -11.849 6.760 1.00 85.44 193 VAL A O 1
ATOM 1519 N N . GLY A 1 194 ? 9.780 -12.506 6.805 1.00 85.25 194 GLY A N 1
ATOM 1520 C CA . GLY A 1 194 ? 9.819 -13.152 8.117 1.00 85.25 194 GLY A CA 1
ATOM 1521 C C . GLY A 1 194 ? 8.513 -13.025 8.905 1.00 85.25 194 GLY A C 1
ATOM 1522 O O . GLY A 1 194 ? 7.472 -12.621 8.379 1.00 85.25 194 GLY A O 1
ATOM 1523 N N . ASP A 1 195 ? 8.587 -13.372 10.188 1.00 84.56 195 ASP A N 1
ATOM 1524 C CA . ASP A 1 195 ? 7.484 -13.316 11.153 1.00 84.56 195 ASP A CA 1
ATOM 1525 C C . ASP A 1 195 ? 7.188 -11.887 11.614 1.00 84.56 195 ASP A C 1
ATOM 1527 O O . ASP A 1 195 ? 7.320 -11.554 12.786 1.00 84.56 195 ASP A O 1
ATOM 1531 N N . PHE A 1 196 ? 6.804 -11.009 10.693 1.00 84.44 196 PHE A N 1
ATOM 1532 C CA . PHE A 1 196 ? 6.484 -9.618 11.009 1.00 84.44 196 PHE A CA 1
ATOM 1533 C C . PHE A 1 196 ? 4.982 -9.371 11.029 1.00 84.44 196 PHE A C 1
ATOM 1535 O O . PHE A 1 196 ? 4.200 -9.986 10.294 1.00 84.44 196 PHE A O 1
ATOM 1542 N N . LYS A 1 197 ? 4.568 -8.438 11.887 1.00 81.44 197 LYS A N 1
ATOM 1543 C CA . LYS A 1 197 ? 3.164 -8.078 12.037 1.00 81.44 197 LYS A CA 1
ATOM 1544 C C . LYS A 1 197 ? 2.679 -7.290 10.823 1.00 81.44 197 LYS A C 1
ATOM 1546 O O . LYS A 1 197 ? 2.980 -6.108 10.682 1.00 81.44 197 LYS A O 1
ATOM 1551 N N . ASN A 1 198 ? 1.798 -7.900 10.037 1.00 82.06 198 ASN A N 1
ATOM 1552 C CA . ASN A 1 198 ? 1.031 -7.188 9.022 1.00 82.06 198 ASN A CA 1
ATOM 1553 C C . ASN A 1 198 ? -0.316 -6.714 9.563 1.00 82.06 198 ASN A C 1
ATOM 1555 O O . ASN A 1 198 ? -1.015 -7.420 10.290 1.00 82.06 198 ASN A O 1
ATOM 1559 N N . GLY A 1 199 ? -0.691 -5.485 9.203 1.00 80.44 199 GLY A N 1
ATOM 1560 C CA . GLY A 1 199 ? -1.976 -4.914 9.591 1.00 80.44 199 GLY A CA 1
ATOM 1561 C C . GLY A 1 199 ? -3.125 -5.773 9.068 1.00 80.44 199 GLY A C 1
ATOM 1562 O O . GLY A 1 199 ? -3.092 -6.210 7.921 1.00 80.44 199 GLY A O 1
ATOM 1563 N N . GLY A 1 200 ? -4.137 -6.025 9.899 1.00 82.25 200 GLY A N 1
ATOM 1564 C CA . GLY A 1 200 ? -5.260 -6.878 9.522 1.00 82.25 200 GLY A CA 1
ATOM 1565 C C . GLY A 1 200 ? -5.665 -7.903 10.565 1.00 82.25 200 GLY A C 1
ATOM 1566 O O . GLY A 1 200 ? -5.084 -7.968 11.644 1.00 82.25 200 GLY A O 1
ATOM 1567 N N . ARG A 1 201 ? -6.697 -8.681 10.230 1.00 79.69 201 ARG A N 1
ATOM 1568 C CA . ARG A 1 201 ? -7.187 -9.828 10.999 1.00 79.69 201 ARG A CA 1
ATOM 1569 C C . ARG A 1 201 ? -7.643 -10.908 10.024 1.00 79.69 201 ARG A C 1
ATOM 1571 O O . ARG A 1 201 ? -8.254 -10.580 9.007 1.00 79.69 201 ARG A O 1
ATOM 1578 N N . GLU A 1 202 ? -7.372 -12.156 10.371 1.00 79.12 202 GLU A N 1
ATOM 1579 C CA . GLU A 1 202 ? -7.803 -13.344 9.640 1.00 79.12 202 GLU A CA 1
ATOM 1580 C C . GLU A 1 202 ? -8.583 -14.261 10.589 1.00 79.12 202 GLU A C 1
ATOM 1582 O O . GLU A 1 202 ? -8.376 -14.231 11.806 1.00 79.12 202 GLU A O 1
ATOM 1587 N N . TRP A 1 203 ? -9.510 -15.047 10.042 1.00 80.56 203 TRP A N 1
ATOM 1588 C CA . TRP A 1 203 ? -10.262 -16.024 10.820 1.00 80.56 203 TRP A CA 1
ATOM 1589 C C . TRP A 1 203 ? -9.324 -17.108 11.350 1.00 80.56 203 TRP A C 1
ATOM 1591 O O . TRP A 1 203 ? -8.614 -17.765 10.591 1.00 80.56 203 TRP A O 1
ATOM 1601 N N . ARG A 1 204 ? -9.326 -17.292 12.670 1.00 78.31 204 ARG A N 1
ATOM 1602 C CA . ARG A 1 204 ? -8.546 -18.307 13.384 1.00 78.31 204 ARG A CA 1
ATOM 1603 C C . ARG A 1 204 ? -9.386 -18.850 14.543 1.00 78.31 204 ARG A C 1
ATOM 1605 O O . ARG A 1 204 ? -10.261 -18.127 15.033 1.00 78.31 204 ARG A O 1
ATOM 1612 N N . PRO A 1 205 ? -9.134 -20.086 15.007 1.00 82.44 205 PRO A N 1
ATOM 1613 C CA . PRO A 1 205 ? -9.753 -20.590 16.225 1.00 82.44 205 PRO A CA 1
ATOM 1614 C C . PRO A 1 205 ? -9.536 -19.629 17.398 1.00 82.44 205 PRO A C 1
ATOM 1616 O O . PRO A 1 205 ? -8.468 -19.025 17.542 1.00 82.44 205 PRO A O 1
ATOM 1619 N N . GLN A 1 206 ? -10.551 -19.491 18.248 1.00 80.88 206 GLN A N 1
ATOM 1620 C CA . GLN A 1 206 ? -10.488 -18.605 19.404 1.00 80.88 206 GLN A CA 1
ATOM 1621 C C . GLN A 1 206 ? -9.281 -18.946 20.293 1.00 80.88 206 GLN A C 1
ATOM 1623 O O . GLN A 1 206 ? -9.019 -20.110 20.584 1.00 80.88 206 GLN A O 1
ATOM 1628 N N . GLY A 1 207 ? -8.536 -17.918 20.710 1.00 85.94 207 GLY A N 1
ATOM 1629 C CA . GLY A 1 207 ? -7.358 -18.073 21.570 1.00 85.94 207 GLY A CA 1
ATOM 1630 C C . GLY A 1 207 ? -6.100 -18.592 20.867 1.00 85.94 207 GLY A C 1
ATOM 1631 O O . GLY A 1 207 ? -5.085 -18.759 21.532 1.00 85.94 207 GLY A O 1
ATOM 1632 N N . LYS A 1 208 ? -6.134 -18.807 19.545 1.00 85.88 208 LYS A N 1
ATOM 1633 C CA . LYS A 1 208 ? -4.976 -19.236 18.745 1.00 85.88 208 LYS A CA 1
ATOM 1634 C C . LYS A 1 208 ? -4.576 -18.158 17.726 1.00 85.88 208 LYS A C 1
ATOM 1636 O O . LYS A 1 208 ? -4.782 -18.358 16.525 1.00 85.88 208 LYS A O 1
ATOM 1641 N N . PRO A 1 209 ? -4.089 -16.982 18.176 1.00 86.81 209 PRO A N 1
ATOM 1642 C CA . PRO A 1 209 ? -3.567 -15.976 17.262 1.00 86.81 209 PRO A CA 1
ATOM 1643 C C . PRO A 1 209 ? -2.311 -16.498 16.565 1.00 86.81 209 PRO A C 1
ATOM 1645 O O . PRO A 1 209 ? -1.635 -17.401 17.050 1.00 86.81 209 PRO A O 1
ATOM 1648 N N . GLU A 1 210 ? -1.993 -15.900 15.425 1.00 83.56 210 GLU A N 1
ATOM 1649 C CA . GLU A 1 210 ? -0.708 -16.136 14.787 1.00 83.56 210 GLU A CA 1
ATOM 1650 C C . GLU A 1 210 ? 0.379 -15.325 15.498 1.00 83.56 210 GLU A C 1
ATOM 1652 O O . GLU A 1 210 ? 0.245 -14.110 15.670 1.00 83.56 210 GLU A O 1
ATOM 1657 N N . GLU A 1 211 ? 1.430 -16.011 15.940 1.00 86.44 211 GLU A N 1
ATOM 1658 C CA . GLU A 1 211 ? 2.563 -15.394 16.619 1.00 86.44 211 GLU A CA 1
ATOM 1659 C C . GLU A 1 211 ? 3.504 -14.746 15.600 1.00 86.44 211 GLU A C 1
ATOM 1661 O O . GLU A 1 211 ? 3.803 -15.310 14.545 1.00 86.44 211 GLU A O 1
ATOM 1666 N N . VAL A 1 212 ? 3.934 -13.527 15.917 1.00 87.56 212 VAL A N 1
ATOM 1667 C CA . VAL A 1 212 ? 4.849 -12.712 15.115 1.00 87.56 212 VAL A CA 1
ATOM 1668 C C . VAL A 1 212 ? 5.819 -11.995 16.046 1.00 87.56 212 VAL A C 1
ATOM 1670 O O . VAL A 1 212 ? 5.539 -11.799 17.232 1.00 87.56 212 VAL A O 1
ATOM 1673 N N . ASN A 1 213 ? 6.951 -11.574 15.502 1.00 82.19 213 ASN A N 1
ATOM 1674 C CA . ASN A 1 213 ? 7.997 -10.876 16.223 1.00 82.19 213 ASN A CA 1
ATOM 1675 C C . ASN A 1 213 ? 7.490 -9.557 16.819 1.00 82.19 213 ASN A C 1
ATOM 1677 O O . ASN A 1 213 ? 6.725 -8.809 16.209 1.00 82.19 213 ASN A O 1
ATOM 1681 N N . VAL A 1 214 ? 7.978 -9.250 18.023 1.00 77.19 214 VAL A N 1
ATOM 1682 C CA . VAL A 1 214 ? 7.703 -7.983 18.722 1.00 77.19 214 VAL A CA 1
ATOM 1683 C C . VAL A 1 214 ? 8.420 -6.810 18.040 1.00 77.19 214 VAL A C 1
ATOM 1685 O O . VAL A 1 214 ? 7.964 -5.669 18.119 1.00 77.19 214 VAL A O 1
ATOM 1688 N N . HIS A 1 215 ? 9.537 -7.087 17.362 1.00 75.38 215 HIS A N 1
ATOM 1689 C CA . HIS A 1 215 ? 10.382 -6.087 16.723 1.00 75.38 215 HIS A CA 1
ATOM 1690 C C . HIS A 1 215 ? 10.586 -6.375 15.235 1.00 75.38 215 HIS A C 1
ATOM 1692 O O . HIS A 1 215 ? 10.845 -7.509 14.839 1.00 75.38 215 HIS A O 1
ATOM 1698 N N . ASP A 1 216 ? 10.578 -5.308 14.437 1.00 76.25 216 ASP A N 1
ATOM 1699 C CA . ASP A 1 216 ? 10.736 -5.351 12.980 1.00 76.25 216 ASP A CA 1
ATOM 1700 C C . ASP A 1 216 ? 12.211 -5.230 12.547 1.00 76.25 216 ASP A C 1
ATOM 1702 O O . ASP A 1 216 ? 12.569 -4.439 11.667 1.00 76.25 216 ASP A O 1
ATOM 1706 N N . PHE A 1 217 ? 13.109 -5.982 13.189 1.00 77.19 217 PHE A N 1
ATOM 1707 C CA . PHE A 1 217 ? 14.503 -6.046 12.748 1.00 77.19 217 PHE A CA 1
ATOM 1708 C C . PHE A 1 217 ? 14.619 -6.974 11.545 1.00 77.19 217 PHE A C 1
ATOM 1710 O O . PHE A 1 217 ? 14.193 -8.122 11.602 1.00 77.19 217 PHE A O 1
ATOM 1717 N N . ALA A 1 218 ? 15.215 -6.478 10.459 1.00 75.19 218 ALA A N 1
ATOM 1718 C CA . ALA A 1 218 ? 15.432 -7.293 9.272 1.00 75.19 218 ALA A CA 1
ATOM 1719 C C . ALA A 1 218 ? 16.312 -8.501 9.619 1.00 75.19 218 ALA A C 1
ATOM 1721 O O . ALA A 1 218 ? 17.438 -8.337 10.098 1.00 75.19 218 ALA A O 1
ATOM 1722 N N . ASP A 1 219 ? 15.805 -9.698 9.342 1.00 76.44 219 ASP A N 1
ATOM 1723 C CA . ASP A 1 219 ? 16.587 -10.919 9.441 1.00 76.44 219 ASP A CA 1
ATOM 1724 C C . ASP A 1 219 ? 17.729 -10.856 8.413 1.00 76.44 219 ASP A C 1
ATOM 1726 O O . ASP A 1 219 ? 17.513 -10.551 7.238 1.00 76.44 219 ASP A O 1
ATOM 1730 N N . LYS A 1 220 ? 18.968 -11.106 8.850 1.00 73.31 220 LYS A N 1
ATOM 1731 C CA . LYS A 1 220 ? 20.150 -11.016 7.978 1.00 73.31 220 LYS A CA 1
ATOM 1732 C C . LYS A 1 220 ? 20.166 -12.086 6.878 1.00 73.31 220 LYS A C 1
ATOM 1734 O O . LYS A 1 220 ? 20.827 -11.870 5.866 1.00 73.31 220 LYS A O 1
ATOM 1739 N N . LYS A 1 221 ? 19.477 -13.214 7.074 1.00 74.38 221 LYS A N 1
ATOM 1740 C CA . LYS A 1 221 ? 19.367 -14.325 6.118 1.00 74.38 221 LYS A CA 1
ATOM 1741 C C . LYS A 1 221 ?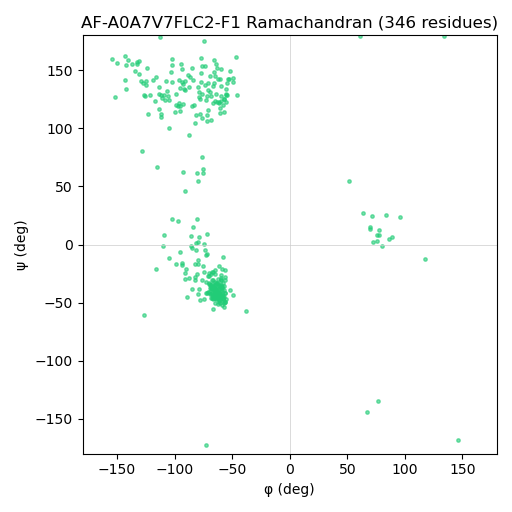 18.190 -14.140 5.161 1.00 74.38 221 LYS A C 1
ATOM 1743 O O . LYS A 1 221 ? 18.366 -14.339 3.966 1.00 74.38 221 LYS A O 1
ATOM 1748 N N . LEU A 1 222 ? 17.012 -13.754 5.663 1.00 75.56 222 LEU A N 1
ATOM 1749 C CA . LEU A 1 222 ? 15.810 -13.572 4.825 1.00 75.56 222 LEU A CA 1
ATOM 1750 C C . LEU A 1 222 ? 15.772 -12.205 4.125 1.00 75.56 222 LEU A C 1
ATOM 1752 O O . LEU A 1 222 ? 15.257 -12.077 3.016 1.00 75.56 222 LEU A O 1
ATOM 1756 N N . GLY A 1 223 ? 16.353 -11.179 4.747 1.00 81.44 223 GLY A N 1
ATOM 1757 C CA . GLY A 1 223 ? 16.536 -9.862 4.154 1.00 81.44 223 GLY A CA 1
ATOM 1758 C C . GLY A 1 223 ? 15.236 -9.092 3.911 1.00 81.44 223 GLY A C 1
ATOM 1759 O O . GLY A 1 223 ? 14.302 -9.093 4.715 1.00 81.44 223 GLY A O 1
ATOM 1760 N N . LYS A 1 224 ? 15.217 -8.338 2.808 1.00 83.12 224 LYS A N 1
ATOM 1761 C CA . LYS A 1 224 ? 14.073 -7.530 2.370 1.00 83.12 224 LYS A CA 1
ATOM 1762 C C . LYS A 1 224 ? 13.773 -7.846 0.920 1.00 83.12 224 LYS A C 1
ATOM 1764 O O . LYS A 1 224 ? 14.703 -7.909 0.117 1.00 83.12 224 LYS A O 1
ATOM 1769 N N . VAL A 1 225 ? 12.497 -7.922 0.578 1.00 83.06 225 VAL A N 1
ATOM 1770 C CA . VAL A 1 225 ? 12.050 -8.045 -0.809 1.00 83.06 225 VAL A CA 1
ATOM 1771 C C . VAL A 1 225 ? 11.543 -6.694 -1.302 1.00 83.06 225 VAL A C 1
ATOM 1773 O O . VAL A 1 225 ? 10.892 -5.958 -0.561 1.00 83.06 225 VAL A O 1
ATOM 1776 N N . ALA A 1 226 ? 11.854 -6.335 -2.543 1.00 81.62 226 ALA A N 1
ATOM 1777 C CA . ALA A 1 226 ? 11.115 -5.301 -3.257 1.00 81.62 226 ALA A CA 1
ATOM 1778 C C . ALA A 1 226 ? 10.071 -6.034 -4.105 1.00 81.62 226 ALA A C 1
ATOM 1780 O O . ALA A 1 226 ? 10.477 -6.780 -4.991 1.00 81.62 226 ALA A O 1
ATOM 1781 N N . PRO A 1 227 ? 8.762 -5.874 -3.846 1.00 68.88 227 PRO A N 1
ATOM 1782 C CA . PRO A 1 227 ? 7.747 -6.601 -4.606 1.00 68.88 227 PRO A CA 1
ATOM 1783 C C . PRO A 1 227 ? 7.808 -6.298 -6.109 1.00 68.88 227 PRO A C 1
ATOM 1785 O O . PRO A 1 227 ? 7.414 -7.140 -6.903 1.00 68.88 227 PRO A O 1
ATOM 1788 N N . TYR A 1 228 ? 8.312 -5.110 -6.486 1.00 67.62 228 TYR A N 1
ATOM 1789 C CA . TYR A 1 228 ? 8.457 -4.670 -7.875 1.00 67.62 228 TYR A CA 1
ATOM 1790 C C . TYR A 1 228 ? 9.622 -3.681 -8.039 1.00 67.62 228 TYR A C 1
ATOM 1792 O O . TYR A 1 228 ? 9.640 -2.657 -7.353 1.00 67.62 228 TYR A O 1
ATOM 1800 N N . GLY A 1 229 ? 10.524 -3.981 -8.985 1.00 63.06 229 GLY A N 1
ATOM 1801 C CA . GLY A 1 229 ? 11.452 -3.075 -9.684 1.00 63.06 229 GLY A CA 1
ATOM 1802 C C . GLY A 1 229 ? 12.501 -2.285 -8.879 1.00 63.06 229 GLY A C 1
ATOM 1803 O O . GLY A 1 229 ? 12.607 -2.355 -7.654 1.00 63.06 229 GLY A O 1
ATOM 1804 N N . GLY A 1 230 ? 13.295 -1.501 -9.623 1.00 69.75 230 GLY A N 1
ATOM 1805 C CA . GLY A 1 230 ? 14.288 -0.537 -9.130 1.00 69.75 230 GLY A CA 1
ATOM 1806 C C . GLY A 1 230 ? 13.916 0.922 -9.439 1.00 69.75 230 GLY A C 1
ATOM 1807 O O . GLY A 1 230 ? 12.895 1.203 -10.056 1.00 69.75 230 GLY A O 1
ATOM 1808 N N . SER A 1 231 ? 14.740 1.876 -8.999 1.00 77.19 231 SER A N 1
ATOM 1809 C CA . SER A 1 231 ? 14.453 3.311 -9.163 1.00 77.19 231 SER A CA 1
ATOM 1810 C C . SER A 1 231 ? 14.258 3.688 -10.638 1.00 77.19 231 SER A C 1
ATOM 1812 O O . SER A 1 231 ? 15.206 3.638 -11.417 1.00 77.19 231 SER A O 1
ATOM 1814 N N . ASN A 1 232 ? 13.043 4.092 -11.009 1.00 85.06 232 ASN A N 1
ATOM 1815 C CA . ASN A 1 232 ? 12.644 4.370 -12.392 1.00 85.06 232 ASN A CA 1
ATOM 1816 C C . ASN A 1 232 ? 12.432 5.866 -12.675 1.00 85.06 232 ASN A C 1
ATOM 1818 O O . ASN A 1 232 ? 11.933 6.216 -13.735 1.00 85.06 232 ASN A O 1
ATOM 1822 N N . GLY A 1 233 ? 12.778 6.763 -11.745 1.00 86.56 233 GLY A N 1
ATOM 1823 C CA . GLY A 1 233 ? 12.480 8.195 -11.856 1.00 86.56 233 GLY A CA 1
ATOM 1824 C C . GLY A 1 233 ? 13.169 8.908 -13.032 1.00 86.56 233 GLY A C 1
ATOM 1825 O O . GLY A 1 233 ? 14.258 8.534 -13.455 1.00 86.56 233 GLY A O 1
ATOM 1826 N N . ALA A 1 234 ? 12.587 10.020 -13.499 1.00 86.31 234 ALA A N 1
ATOM 1827 C CA . ALA A 1 234 ? 13.040 10.767 -14.687 1.00 86.31 234 ALA A CA 1
ATOM 1828 C C . ALA A 1 234 ? 14.508 11.248 -14.661 1.00 86.31 234 ALA A C 1
ATOM 1830 O O . ALA A 1 234 ? 15.107 11.517 -15.707 1.00 86.31 234 ALA A O 1
ATOM 1831 N N . ARG A 1 235 ? 15.090 11.372 -13.462 1.00 88.94 235 ARG A N 1
ATOM 1832 C CA . ARG A 1 235 ? 16.479 11.806 -13.232 1.00 88.94 235 ARG A CA 1
ATOM 1833 C C . ARG A 1 235 ? 17.467 10.646 -13.074 1.00 88.94 235 ARG A C 1
ATOM 1835 O O . ARG A 1 235 ? 18.665 10.887 -12.974 1.00 88.94 235 ARG A O 1
ATOM 1842 N N . VAL A 1 236 ? 16.992 9.405 -13.016 1.00 91.00 236 VAL A N 1
ATOM 1843 C CA . VAL A 1 236 ? 17.843 8.237 -12.782 1.00 91.00 236 VAL A CA 1
ATOM 1844 C C . VAL A 1 236 ? 18.567 7.889 -14.080 1.00 91.00 236 VAL A C 1
ATOM 1846 O O . VAL A 1 236 ? 17.944 7.484 -15.055 1.00 91.00 236 VAL A O 1
ATOM 1849 N N . ARG A 1 237 ? 19.891 8.061 -14.096 1.00 93.50 237 ARG A N 1
ATOM 1850 C CA . ARG A 1 237 ? 20.734 7.804 -15.276 1.00 93.50 237 ARG A CA 1
ATOM 1851 C C . ARG A 1 237 ? 20.769 6.326 -15.647 1.00 93.50 237 ARG A C 1
ATOM 1853 O O . ARG A 1 237 ? 20.537 5.990 -16.798 1.00 93.50 237 ARG A O 1
ATOM 1860 N N . LEU A 1 238 ? 20.962 5.455 -14.652 1.00 92.81 238 LEU A N 1
ATOM 1861 C CA . LEU A 1 238 ? 21.008 4.005 -14.857 1.00 92.81 238 LEU A CA 1
ATOM 1862 C C . LEU A 1 238 ? 19.738 3.478 -15.533 1.00 92.81 238 LEU A C 1
ATOM 1864 O O . LEU A 1 238 ? 19.826 2.705 -16.472 1.00 92.81 238 LEU A O 1
ATOM 1868 N N . TRP A 1 239 ? 18.566 3.970 -15.126 1.00 92.50 239 TRP A N 1
ATOM 1869 C CA . TRP A 1 239 ? 17.294 3.628 -15.766 1.00 92.50 239 TRP A CA 1
ATOM 1870 C C . TRP A 1 239 ? 17.293 3.933 -17.270 1.00 92.50 239 TRP A C 1
ATOM 1872 O O . TRP A 1 239 ? 16.830 3.122 -18.062 1.00 92.50 239 TRP A O 1
ATOM 1882 N N . LYS A 1 240 ? 17.854 5.076 -17.678 1.00 93.94 240 LYS A N 1
ATOM 1883 C CA . LYS A 1 240 ? 17.940 5.468 -19.092 1.00 93.94 240 LYS A CA 1
ATOM 1884 C C . LYS A 1 240 ? 18.913 4.592 -19.876 1.00 93.94 240 LYS A C 1
ATOM 1886 O O . LYS A 1 240 ? 18.590 4.187 -20.984 1.00 93.94 240 LYS A O 1
ATOM 1891 N N . VAL A 1 241 ? 20.069 4.286 -19.289 1.00 94.69 241 VAL A N 1
ATOM 1892 C CA . VAL A 1 241 ? 21.070 3.400 -19.900 1.00 94.69 241 VAL A CA 1
ATOM 1893 C C . VAL A 1 241 ? 20.502 1.998 -20.112 1.00 94.69 241 VAL A C 1
ATOM 1895 O O . VAL A 1 241 ? 20.609 1.457 -21.207 1.00 94.69 241 VAL A O 1
ATOM 1898 N N . GLU A 1 242 ? 19.850 1.421 -19.102 1.00 93.81 242 GLU A N 1
ATOM 1899 C CA . GLU A 1 242 ? 19.269 0.078 -19.214 1.00 93.81 242 GLU A CA 1
ATOM 1900 C C . GLU A 1 242 ? 18.077 0.035 -20.183 1.00 93.81 242 GLU A C 1
ATOM 1902 O O . GLU A 1 242 ? 17.931 -0.930 -20.928 1.00 93.81 242 GLU A O 1
ATOM 1907 N N . LEU A 1 243 ? 17.265 1.097 -20.259 1.00 94.88 243 LEU A N 1
ATOM 1908 C CA . LEU A 1 243 ? 16.218 1.192 -21.282 1.00 94.88 243 LEU A CA 1
ATOM 1909 C C . LEU A 1 243 ? 16.776 1.306 -22.703 1.00 94.88 243 LEU A C 1
ATOM 1911 O O . LEU A 1 243 ? 16.196 0.724 -23.614 1.00 94.88 243 LEU A O 1
ATOM 1915 N N . GLN A 1 244 ? 17.885 2.023 -22.907 1.00 96.75 244 GLN A N 1
ATOM 1916 C CA . GLN A 1 244 ? 18.553 2.060 -24.210 1.00 96.75 244 GLN A CA 1
ATOM 1917 C C . GLN A 1 244 ? 19.079 0.678 -24.602 1.00 96.75 244 GLN A C 1
ATOM 1919 O O . GLN A 1 244 ? 18.883 0.261 -25.740 1.00 96.75 244 GLN A O 1
ATOM 1924 N N . LYS A 1 245 ? 19.714 -0.044 -23.669 1.00 95.94 245 LYS A N 1
ATOM 1925 C CA . LYS A 1 245 ? 20.168 -1.423 -23.910 1.00 95.94 245 LYS A CA 1
ATOM 1926 C C . LYS A 1 245 ? 19.000 -2.321 -24.304 1.00 95.94 245 LYS A C 1
ATOM 1928 O O . LYS A 1 245 ? 19.098 -3.015 -25.306 1.00 95.94 245 LYS A O 1
ATOM 1933 N N . LEU A 1 246 ? 17.884 -2.236 -23.576 1.00 95.62 246 LEU A N 1
ATOM 1934 C CA . LEU A 1 246 ? 16.668 -2.988 -23.881 1.00 95.62 246 LEU A CA 1
ATOM 1935 C C . LEU A 1 246 ? 16.089 -2.624 -25.258 1.00 95.62 246 LEU A C 1
ATOM 1937 O O . LEU A 1 246 ? 15.702 -3.513 -26.009 1.00 95.62 246 LEU A O 1
ATOM 1941 N N . ALA A 1 247 ? 16.039 -1.335 -25.607 1.00 96.81 247 ALA A N 1
ATOM 1942 C CA . ALA A 1 247 ? 15.568 -0.876 -26.916 1.00 96.81 247 ALA A CA 1
ATOM 1943 C C . ALA A 1 247 ? 16.429 -1.442 -28.057 1.00 96.81 247 ALA A C 1
ATOM 1945 O O . ALA A 1 247 ? 15.895 -1.940 -29.047 1.00 96.81 247 ALA A O 1
ATOM 1946 N N . SER A 1 248 ? 17.754 -1.420 -27.891 1.00 97.06 248 SER A N 1
ATOM 1947 C CA . SER A 1 248 ? 18.702 -2.002 -28.845 1.00 97.06 248 SER A CA 1
ATOM 1948 C C . SER A 1 248 ? 18.589 -3.527 -28.928 1.00 97.06 248 SER A C 1
ATOM 1950 O O . SER A 1 248 ? 18.558 -4.066 -30.028 1.00 97.06 248 SER A O 1
ATOM 1952 N N . GLU A 1 249 ? 18.479 -4.227 -27.795 1.00 97.19 249 GLU A N 1
ATOM 1953 C CA . GLU A 1 249 ? 18.349 -5.691 -27.746 1.00 97.19 249 GLU A CA 1
ATOM 1954 C C . GLU A 1 249 ? 17.063 -6.177 -28.423 1.00 97.19 249 GLU A C 1
ATOM 1956 O O . GLU A 1 249 ? 17.080 -7.143 -29.183 1.00 97.19 249 GLU A O 1
ATOM 1961 N N . LEU A 1 250 ? 15.948 -5.486 -28.179 1.00 95.88 250 LEU A N 1
ATOM 1962 C CA . LEU A 1 250 ? 14.660 -5.823 -28.783 1.00 95.88 250 LEU A CA 1
ATOM 1963 C C . LEU A 1 250 ? 14.528 -5.325 -30.227 1.00 95.88 250 LEU A C 1
ATOM 1965 O O . LEU A 1 250 ? 13.621 -5.762 -30.934 1.00 95.88 250 LEU A O 1
ATOM 1969 N N . GLY A 1 251 ? 15.376 -4.387 -30.658 1.00 96.12 251 GLY A N 1
ATOM 1970 C CA . GLY A 1 251 ? 15.218 -3.687 -31.933 1.00 96.12 251 GLY A CA 1
ATOM 1971 C C . GLY A 1 251 ? 13.944 -2.835 -31.998 1.00 96.12 251 GLY A C 1
ATOM 1972 O O . GLY A 1 251 ? 13.400 -2.625 -33.081 1.00 96.12 251 GLY A O 1
ATOM 1973 N N . LEU A 1 252 ? 13.439 -2.362 -30.852 1.00 95.31 252 LEU A N 1
ATOM 1974 C CA . LEU A 1 252 ? 12.188 -1.603 -30.743 1.00 95.31 252 LEU A CA 1
ATOM 1975 C C . LEU A 1 252 ? 12.415 -0.201 -30.176 1.00 95.31 252 LEU A C 1
ATOM 1977 O O . LEU A 1 252 ? 13.180 -0.014 -29.233 1.00 95.31 252 LEU A O 1
ATOM 1981 N N . GLU A 1 253 ? 11.682 0.784 -30.702 1.00 95.81 253 GLU A N 1
ATOM 1982 C CA . GLU A 1 253 ? 11.588 2.098 -30.064 1.00 95.81 253 GLU A CA 1
ATOM 1983 C C . GLU A 1 253 ? 10.818 1.982 -28.740 1.00 95.81 253 GLU A C 1
ATOM 1985 O O . GLU A 1 253 ? 9.692 1.483 -28.701 1.00 95.81 253 GLU A O 1
ATOM 1990 N N . ILE A 1 254 ? 11.407 2.486 -27.653 1.00 96.56 254 ILE A N 1
ATOM 1991 C CA . ILE A 1 254 ? 10.770 2.526 -26.332 1.00 96.56 254 ILE A CA 1
ATOM 1992 C C . ILE A 1 254 ? 10.474 3.974 -25.961 1.00 96.56 254 ILE A C 1
ATOM 1994 O O . ILE A 1 254 ? 11.385 4.753 -25.678 1.00 96.56 254 ILE A O 1
ATOM 1998 N N . MET A 1 255 ? 9.189 4.324 -25.905 1.00 96.69 255 MET A N 1
ATOM 1999 C CA . MET A 1 255 ? 8.725 5.629 -25.438 1.00 96.69 255 MET A CA 1
ATOM 2000 C C . MET A 1 255 ? 8.440 5.616 -23.936 1.00 96.69 255 MET A C 1
ATOM 2002 O O . MET A 1 255 ? 7.752 4.737 -23.419 1.00 96.69 255 MET A O 1
ATOM 2006 N N . VAL A 1 256 ? 8.939 6.631 -23.235 1.00 95.56 256 VAL A N 1
ATOM 2007 C CA . VAL A 1 256 ? 8.775 6.815 -21.794 1.00 95.56 256 VAL A CA 1
ATOM 2008 C C . VAL A 1 256 ? 8.090 8.148 -21.528 1.00 95.56 256 VAL A C 1
ATOM 2010 O O . VAL A 1 256 ? 8.563 9.196 -21.970 1.00 95.56 256 VAL A O 1
ATOM 2013 N N . CYS A 1 257 ? 7.017 8.107 -20.738 1.00 92.44 257 CYS A N 1
ATOM 2014 C CA . CYS A 1 257 ? 6.321 9.290 -20.241 1.00 92.44 257 CYS A CA 1
ATOM 2015 C C . CYS A 1 257 ? 6.187 9.229 -18.715 1.00 92.44 257 CYS A C 1
ATOM 2017 O O . CYS A 1 257 ? 5.689 8.244 -18.164 1.00 92.44 257 CYS A O 1
ATOM 2019 N N . TYR A 1 258 ? 6.599 10.292 -18.023 1.00 90.62 258 TYR A N 1
ATOM 2020 C CA . TYR A 1 258 ? 6.483 10.385 -16.564 1.00 90.62 258 TYR A CA 1
ATOM 2021 C C . TYR A 1 258 ? 5.212 11.092 -16.118 1.00 90.62 258 TYR A C 1
ATOM 2023 O O . TYR A 1 258 ? 4.843 12.137 -16.646 1.00 90.62 258 TYR A O 1
ATOM 2031 N N . LEU A 1 259 ? 4.592 10.574 -15.059 1.00 85.94 259 LEU A N 1
ATOM 2032 C CA . LEU A 1 259 ? 3.561 11.311 -14.337 1.00 85.94 259 LEU A CA 1
ATOM 2033 C C . LEU A 1 259 ? 4.161 12.552 -13.644 1.00 85.94 259 LEU A C 1
ATOM 2035 O O . LEU A 1 259 ? 5.305 12.492 -13.175 1.00 85.94 259 LEU A O 1
ATOM 2039 N N . PRO A 1 260 ? 3.399 13.654 -13.501 1.00 83.38 260 PRO A N 1
ATOM 2040 C CA . PRO A 1 260 ? 3.869 14.828 -12.774 1.00 83.38 260 PRO A CA 1
ATOM 2041 C C . PRO A 1 260 ? 4.210 14.504 -11.307 1.00 83.38 260 PRO A C 1
ATOM 2043 O O . PRO A 1 260 ? 3.585 13.626 -10.700 1.00 83.38 260 PRO A O 1
ATOM 2046 N N . PRO A 1 261 ? 5.148 15.227 -10.672 1.00 79.06 261 PRO A N 1
ATOM 2047 C CA . PRO A 1 261 ? 5.444 15.064 -9.252 1.00 79.06 261 PRO A CA 1
ATOM 2048 C C . PRO A 1 261 ? 4.193 15.184 -8.370 1.00 79.06 261 PRO A C 1
ATOM 2050 O O . PRO A 1 261 ? 3.307 15.994 -8.625 1.00 79.06 261 PRO A O 1
ATOM 2053 N N . GLY A 1 262 ? 4.117 14.374 -7.308 1.00 72.75 262 GLY A N 1
ATOM 2054 C CA . GLY A 1 262 ? 3.001 14.418 -6.353 1.00 72.75 262 GLY A CA 1
ATOM 2055 C C . GLY A 1 262 ? 1.692 13.787 -6.844 1.00 72.75 262 GLY A C 1
ATOM 2056 O O . GLY A 1 262 ? 0.682 13.878 -6.152 1.00 72.75 262 GLY A O 1
ATOM 2057 N N . THR A 1 263 ? 1.692 13.104 -7.992 1.00 74.81 263 THR A N 1
ATOM 2058 C CA . THR A 1 263 ? 0.477 12.519 -8.589 1.00 74.81 263 THR A CA 1
ATOM 2059 C C . THR A 1 263 ? 0.334 11.008 -8.385 1.00 74.81 263 THR A C 1
ATOM 2061 O O . THR A 1 263 ? -0.427 10.358 -9.094 1.00 74.81 263 THR A O 1
ATOM 2064 N N . SER A 1 264 ? 0.990 10.422 -7.376 1.00 68.62 264 SER A N 1
ATOM 2065 C CA . SER A 1 264 ? 0.872 8.980 -7.076 1.00 68.62 264 SER A CA 1
ATOM 2066 C C . SER A 1 264 ? -0.576 8.525 -6.844 1.00 68.62 264 SER A C 1
ATOM 2068 O O . SER A 1 264 ? -0.932 7.399 -7.176 1.00 68.62 264 SER A O 1
ATOM 2070 N N . LYS A 1 265 ? -1.443 9.429 -6.367 1.00 68.94 265 LYS A N 1
ATOM 2071 C CA . LYS A 1 265 ? -2.900 9.242 -6.259 1.00 68.94 265 LYS A CA 1
ATOM 2072 C C . LYS A 1 265 ? -3.599 9.007 -7.605 1.00 68.94 265 LYS A C 1
ATOM 2074 O O . LYS A 1 265 ? -4.716 8.522 -7.603 1.00 68.94 265 LYS A O 1
ATOM 2079 N N . TRP A 1 266 ? -2.998 9.334 -8.735 1.00 73.00 266 TRP A N 1
ATOM 2080 C CA . TRP A 1 266 ? -3.584 9.130 -10.063 1.00 73.00 266 TRP A CA 1
ATOM 2081 C C . TRP A 1 266 ? -2.865 8.029 -10.848 1.00 73.00 266 TRP A C 1
ATOM 2083 O O . TRP A 1 266 ? -3.280 7.686 -11.953 1.00 73.00 266 TRP A O 1
ATOM 2093 N N . ASN A 1 267 ? -1.819 7.427 -10.267 1.00 76.62 267 ASN A N 1
ATOM 2094 C CA . ASN A 1 267 ? -1.155 6.284 -10.868 1.00 76.62 267 ASN A CA 1
ATOM 2095 C C . ASN A 1 267 ? -2.103 5.075 -10.876 1.00 76.62 267 ASN A C 1
ATOM 2097 O O . ASN A 1 267 ? -2.564 4.610 -9.830 1.00 76.62 267 ASN A O 1
ATOM 2101 N N . ARG A 1 268 ? -2.373 4.539 -12.069 1.00 75.38 268 ARG A N 1
ATOM 2102 C CA . ARG A 1 268 ? -3.260 3.386 -12.252 1.00 75.38 268 ARG A CA 1
ATOM 2103 C C . ARG A 1 268 ? -2.767 2.152 -11.501 1.00 75.38 268 ARG A C 1
ATOM 2105 O O . ARG A 1 268 ? -3.609 1.420 -10.994 1.00 75.38 268 ARG A O 1
ATOM 2112 N N . ILE A 1 269 ? -1.455 1.925 -11.393 1.00 79.75 269 ILE A N 1
ATOM 2113 C CA . ILE A 1 269 ? -0.911 0.750 -10.689 1.00 79.75 269 ILE A CA 1
ATOM 2114 C C . ILE A 1 269 ? -1.247 0.791 -9.199 1.00 79.75 269 ILE A C 1
ATOM 2116 O O . ILE A 1 269 ? -1.653 -0.229 -8.639 1.00 79.75 269 ILE A O 1
ATOM 2120 N N . GLU A 1 270 ? -1.146 1.962 -8.562 1.00 77.75 270 GLU A N 1
ATOM 2121 C CA . GLU A 1 270 ? -1.437 2.100 -7.130 1.00 77.75 270 GLU A CA 1
ATOM 2122 C C . GLU A 1 270 ? -2.877 1.660 -6.826 1.00 77.75 270 GLU A C 1
ATOM 2124 O O . GLU A 1 270 ? -3.118 0.907 -5.881 1.00 77.75 270 GLU A O 1
ATOM 2129 N N . HIS A 1 271 ? -3.827 2.051 -7.680 1.00 77.19 271 HIS A N 1
ATOM 2130 C CA . HIS A 1 271 ? -5.247 1.743 -7.493 1.00 77.19 271 HIS A CA 1
ATOM 2131 C C . HIS A 1 271 ? -5.672 0.383 -8.014 1.00 77.19 271 HIS A C 1
ATOM 2133 O O . HIS A 1 271 ? -6.510 -0.257 -7.387 1.00 77.19 271 HIS A O 1
ATOM 2139 N N . ARG A 1 272 ? -5.134 -0.053 -9.156 1.00 80.69 272 ARG A N 1
ATOM 2140 C CA . ARG A 1 272 ? -5.567 -1.283 -9.832 1.00 80.69 272 ARG A CA 1
ATOM 2141 C C . ARG A 1 272 ? -4.810 -2.522 -9.386 1.00 80.69 272 ARG A C 1
ATOM 2143 O O . ARG A 1 272 ? -5.339 -3.605 -9.584 1.00 80.69 272 ARG A O 1
ATOM 2150 N N . LEU A 1 273 ? -3.617 -2.383 -8.810 1.00 84.81 273 LEU A N 1
ATOM 2151 C CA . LEU A 1 273 ? -2.770 -3.514 -8.433 1.00 84.81 273 LEU A CA 1
ATOM 2152 C C . LEU A 1 273 ? -2.345 -3.436 -6.964 1.00 84.81 273 LEU A C 1
ATOM 2154 O O . LEU A 1 273 ? -2.689 -4.313 -6.172 1.00 84.81 273 LEU A O 1
ATOM 2158 N N . PHE A 1 274 ? -1.635 -2.378 -6.566 1.00 84.19 274 PHE A N 1
ATOM 2159 C CA . PHE A 1 274 ? -1.013 -2.323 -5.238 1.00 84.19 274 PHE A CA 1
ATOM 2160 C C . PHE A 1 274 ? -2.026 -2.262 -4.093 1.00 84.19 274 PHE A C 1
ATOM 2162 O O . PHE A 1 274 ? -1.803 -2.876 -3.045 1.00 84.19 274 PHE A O 1
ATOM 2169 N N . SER A 1 275 ? -3.155 -1.578 -4.282 1.00 8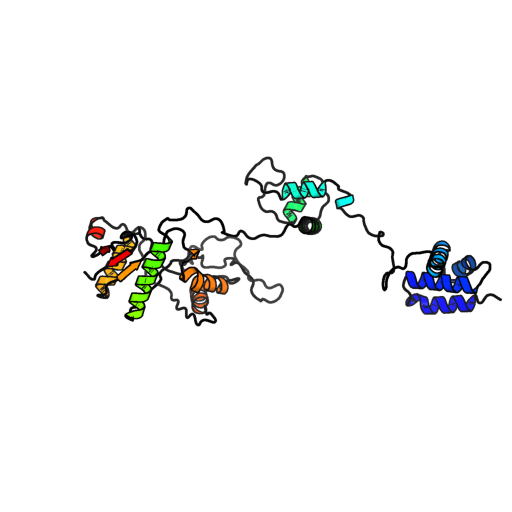1.94 275 SER A N 1
ATOM 2170 C CA . SER A 1 275 ? -4.241 -1.545 -3.298 1.00 81.94 275 SER A CA 1
ATOM 2171 C C . SER A 1 275 ? -4.812 -2.944 -3.022 1.00 81.94 275 SER A C 1
ATOM 2173 O O . SER A 1 275 ? -5.099 -3.273 -1.871 1.00 81.94 275 SER A O 1
ATOM 2175 N N . PHE A 1 276 ? -4.934 -3.785 -4.052 1.00 85.06 276 PHE A N 1
ATOM 2176 C CA . PHE A 1 276 ? -5.489 -5.135 -3.954 1.00 85.06 276 PHE A CA 1
ATOM 2177 C C . PHE A 1 276 ? -4.473 -6.129 -3.395 1.00 85.06 276 PHE A C 1
ATOM 2179 O O . PHE A 1 276 ? -4.826 -6.928 -2.533 1.00 85.06 276 PHE A O 1
ATOM 2186 N N . ILE A 1 277 ? -3.196 -6.007 -3.764 1.00 86.12 277 ILE A N 1
ATOM 2187 C CA . ILE A 1 277 ? -2.113 -6.774 -3.126 1.00 86.12 277 ILE A CA 1
ATOM 2188 C C . ILE A 1 277 ? -2.083 -6.488 -1.621 1.00 86.12 277 ILE A C 1
ATOM 2190 O O . ILE A 1 277 ? -2.075 -7.411 -0.810 1.00 86.12 277 ILE A O 1
ATOM 2194 N N . SER A 1 278 ? -2.147 -5.208 -1.237 1.00 84.31 278 SER A N 1
ATOM 2195 C CA . SER A 1 278 ? -2.171 -4.803 0.176 1.00 84.31 278 SER A CA 1
ATOM 2196 C C . SER A 1 278 ? -3.368 -5.402 0.925 1.00 84.31 278 SER A C 1
ATOM 2198 O O . SER A 1 278 ? -3.250 -5.780 2.090 1.00 84.31 278 SER A O 1
ATOM 2200 N N . GLN A 1 279 ? -4.526 -5.511 0.264 1.00 84.00 279 GLN A N 1
ATOM 2201 C CA . GLN A 1 279 ? -5.708 -6.171 0.824 1.00 84.00 279 GLN A CA 1
ATOM 2202 C C . GLN A 1 279 ? -5.498 -7.680 0.981 1.00 84.00 279 GLN A C 1
ATOM 2204 O O . GLN A 1 279 ? -5.857 -8.229 2.021 1.00 84.00 279 GLN A O 1
ATOM 2209 N N . ASN A 1 280 ? -4.873 -8.335 0.004 1.00 84.19 280 ASN A N 1
ATOM 2210 C CA . ASN A 1 280 ? -4.585 -9.769 0.038 1.00 84.19 280 ASN A CA 1
ATOM 2211 C C . ASN A 1 280 ? -3.558 -10.165 1.105 1.00 84.19 280 ASN A C 1
ATOM 2213 O O . ASN A 1 280 ? -3.618 -11.270 1.648 1.00 84.19 280 ASN A O 1
ATOM 2217 N N . TRP A 1 281 ? -2.629 -9.269 1.426 1.00 86.62 281 TRP A N 1
ATOM 2218 C CA . TRP A 1 281 ? -1.612 -9.471 2.462 1.00 86.62 281 TRP A CA 1
ATOM 2219 C C . TRP A 1 281 ? -2.132 -9.245 3.884 1.00 86.62 281 TRP A C 1
ATOM 2221 O O . TRP A 1 281 ? -1.464 -9.579 4.866 1.00 86.62 281 TRP A O 1
ATOM 2231 N N . ARG A 1 282 ? -3.316 -8.642 4.014 1.00 82.88 282 ARG A N 1
ATOM 2232 C CA . ARG A 1 282 ? -3.861 -8.163 5.281 1.00 82.88 282 ARG A CA 1
ATOM 2233 C C . ARG A 1 282 ? -3.969 -9.297 6.306 1.00 82.88 282 ARG A C 1
ATOM 2235 O O . ARG A 1 282 ? -4.722 -10.245 6.115 1.00 82.88 282 ARG A O 1
ATOM 2242 N N . GLY A 1 283 ? -3.277 -9.139 7.434 1.00 80.50 283 GLY A N 1
ATOM 2243 C CA . GLY A 1 283 ? -3.288 -10.093 8.548 1.00 80.50 283 GLY A CA 1
ATOM 2244 C C . GLY A 1 283 ? -2.441 -11.352 8.344 1.00 80.50 283 GLY A C 1
ATOM 2245 O O . GLY A 1 283 ? -2.522 -12.235 9.189 1.00 80.50 283 GLY A O 1
ATOM 2246 N N . LYS A 1 284 ? -1.638 -11.434 7.273 1.00 82.81 284 LYS A N 1
ATOM 2247 C CA . LYS A 1 284 ? -0.789 -12.595 6.968 1.00 82.81 284 LYS A CA 1
ATOM 2248 C C . LYS A 1 284 ? 0.699 -12.257 7.122 1.00 82.81 284 LYS A C 1
ATOM 2250 O O . LYS A 1 284 ? 1.137 -11.274 6.521 1.00 82.81 284 LYS A O 1
ATOM 2255 N N . PRO A 1 285 ? 1.497 -13.038 7.867 1.00 85.62 285 PRO A N 1
ATOM 2256 C CA . PRO A 1 285 ? 2.945 -12.847 7.938 1.00 85.62 285 PRO A CA 1
ATOM 2257 C C . PRO A 1 285 ? 3.640 -13.315 6.648 1.00 85.62 285 PRO A C 1
ATOM 2259 O O . PRO A 1 285 ? 3.337 -14.375 6.097 1.00 85.62 285 PRO A O 1
ATOM 2262 N N . LEU A 1 286 ? 4.606 -12.531 6.165 1.00 87.81 286 LEU A N 1
ATOM 2263 C CA . LEU A 1 286 ? 5.326 -12.773 4.907 1.00 87.81 286 LEU A CA 1
ATOM 2264 C C . LEU A 1 286 ? 6.604 -13.583 5.152 1.00 87.81 286 LEU A C 1
ATOM 2266 O O . LEU A 1 286 ? 7.713 -13.106 4.928 1.00 87.81 286 LEU A O 1
ATOM 2270 N N . ARG A 1 287 ? 6.448 -14.813 5.646 1.00 87.12 287 ARG A N 1
ATOM 2271 C CA . ARG A 1 287 ? 7.572 -15.643 6.122 1.00 87.12 287 ARG A CA 1
ATOM 2272 C C . ARG A 1 287 ? 8.564 -16.052 5.039 1.00 87.12 287 ARG A C 1
ATOM 2274 O O . ARG A 1 287 ? 9.748 -16.201 5.315 1.00 87.12 287 ARG A O 1
ATOM 2281 N N . THR A 1 288 ? 8.076 -16.285 3.826 1.00 87.81 288 THR A N 1
ATOM 2282 C CA . THR A 1 288 ? 8.875 -16.815 2.719 1.00 87.81 288 THR A CA 1
ATOM 2283 C C . THR A 1 288 ? 8.567 -16.067 1.430 1.00 87.81 288 THR A C 1
ATOM 2285 O O . THR A 1 288 ? 7.468 -15.531 1.253 1.00 87.81 288 THR A O 1
ATOM 2288 N N . LEU A 1 289 ? 9.526 -16.074 0.499 1.00 86.56 289 LEU A N 1
ATOM 2289 C CA . LEU A 1 289 ? 9.326 -15.532 -0.847 1.00 86.56 289 LEU A CA 1
ATOM 2290 C C . LEU A 1 289 ? 8.169 -16.235 -1.566 1.00 86.56 289 LEU A C 1
ATOM 2292 O O . LEU A 1 289 ? 7.352 -15.567 -2.184 1.00 86.56 289 LEU A O 1
ATOM 2296 N N . ALA A 1 290 ? 8.034 -17.554 -1.399 1.00 87.62 290 ALA A N 1
ATOM 2297 C CA . ALA A 1 290 ? 6.917 -18.316 -1.953 1.00 87.62 290 ALA A CA 1
ATOM 2298 C C . ALA A 1 290 ? 5.558 -17.808 -1.443 1.00 87.62 290 ALA A C 1
ATOM 2300 O O . ALA A 1 290 ? 4.635 -17.623 -2.232 1.00 87.62 290 ALA A O 1
ATOM 2301 N N . THR A 1 291 ? 5.430 -17.512 -0.143 1.00 87.69 291 THR A N 1
ATOM 2302 C CA . THR A 1 291 ? 4.206 -16.912 0.411 1.00 87.69 291 THR A CA 1
ATOM 2303 C C . THR A 1 291 ? 3.921 -15.555 -0.224 1.00 87.69 291 THR A C 1
ATOM 2305 O O . THR A 1 291 ? 2.781 -15.282 -0.591 1.00 87.69 291 THR A O 1
ATOM 2308 N N . ILE A 1 292 ? 4.941 -14.712 -0.388 1.00 88.69 292 ILE A N 1
ATOM 2309 C CA . ILE A 1 292 ? 4.796 -13.392 -1.014 1.00 88.69 292 ILE A CA 1
ATOM 2310 C C . ILE A 1 292 ? 4.327 -13.526 -2.466 1.00 88.69 292 ILE A C 1
ATOM 2312 O O . ILE A 1 292 ? 3.322 -12.915 -2.830 1.00 88.69 292 ILE A O 1
ATOM 2316 N N . VAL A 1 293 ? 5.004 -14.354 -3.265 1.00 89.69 293 VAL A N 1
ATOM 2317 C CA . VAL A 1 293 ? 4.666 -14.612 -4.672 1.00 89.69 293 VAL A CA 1
ATOM 2318 C C . VAL A 1 293 ? 3.243 -15.143 -4.797 1.00 89.69 293 VAL A C 1
ATOM 2320 O O . VAL A 1 293 ? 2.455 -14.598 -5.566 1.00 89.69 293 VAL A O 1
ATOM 2323 N N . ASN A 1 294 ? 2.867 -16.127 -3.977 1.00 88.81 294 ASN A N 1
ATOM 2324 C CA . ASN A 1 294 ? 1.521 -16.695 -3.984 1.00 88.81 294 ASN A CA 1
ATOM 2325 C C . ASN A 1 294 ? 0.454 -15.657 -3.616 1.00 88.81 294 ASN A C 1
ATOM 2327 O O . ASN A 1 294 ? -0.585 -15.584 -4.267 1.00 88.81 294 ASN A O 1
ATOM 2331 N N . LEU A 1 295 ? 0.695 -14.827 -2.596 1.00 88.69 295 LEU A N 1
ATOM 2332 C CA . LEU A 1 295 ? -0.258 -13.791 -2.190 1.00 88.69 295 LEU A CA 1
ATOM 2333 C C . LEU A 1 295 ? -0.405 -12.688 -3.241 1.00 88.69 295 LEU A C 1
ATOM 2335 O O . LEU A 1 295 ? -1.509 -12.174 -3.432 1.00 88.69 295 LEU A O 1
ATOM 2339 N N . ILE A 1 296 ? 0.689 -12.324 -3.912 1.00 89.19 296 ILE A N 1
ATOM 2340 C CA . ILE A 1 296 ? 0.653 -11.386 -5.032 1.00 89.19 296 ILE A CA 1
ATOM 2341 C C . ILE A 1 296 ? -0.103 -12.008 -6.211 1.00 89.19 296 ILE A C 1
ATOM 2343 O O . ILE A 1 296 ? -1.073 -11.411 -6.673 1.00 89.19 296 ILE A O 1
ATOM 2347 N N . GLY A 1 297 ? 0.305 -13.189 -6.681 1.00 88.44 297 GLY A N 1
ATOM 2348 C CA . GLY A 1 297 ? -0.274 -13.852 -7.853 1.00 88.44 297 GLY A CA 1
ATOM 2349 C C . GLY A 1 297 ? -1.751 -14.215 -7.680 1.00 88.44 297 GLY A C 1
ATOM 2350 O O . GLY A 1 297 ? -2.521 -14.155 -8.633 1.00 88.44 297 GLY A O 1
ATOM 2351 N N . ALA A 1 298 ? -2.192 -14.488 -6.449 1.00 87.81 298 ALA A N 1
ATOM 2352 C CA . ALA A 1 298 ? -3.603 -14.710 -6.123 1.00 87.81 298 ALA A CA 1
ATOM 2353 C C . ALA A 1 298 ? -4.456 -13.422 -6.115 1.00 87.81 298 ALA A C 1
ATOM 2355 O O . ALA A 1 298 ? -5.652 -13.465 -5.811 1.00 87.81 298 ALA A O 1
ATOM 2356 N N . THR A 1 299 ? -3.873 -12.256 -6.405 1.00 87.31 299 THR A N 1
ATOM 2357 C CA . THR A 1 299 ? -4.613 -10.991 -6.471 1.00 87.31 299 THR A CA 1
ATOM 2358 C C . THR A 1 299 ? -5.505 -10.960 -7.699 1.00 87.31 299 THR A C 1
ATOM 2360 O O . THR A 1 299 ? -5.035 -10.943 -8.831 1.00 87.31 299 THR A O 1
ATOM 2363 N N . THR A 1 300 ? -6.812 -10.918 -7.459 1.00 85.19 300 THR A N 1
ATOM 2364 C CA . THR A 1 300 ? -7.844 -10.871 -8.494 1.00 85.19 300 THR A CA 1
ATOM 2365 C C . THR A 1 300 ? -8.867 -9.791 -8.162 1.00 85.19 300 THR A C 1
ATOM 2367 O O . THR A 1 300 ? -9.017 -9.375 -7.011 1.00 85.19 300 THR A O 1
ATOM 2370 N N . THR A 1 301 ? -9.565 -9.300 -9.183 1.00 83.81 301 THR A N 1
ATOM 2371 C CA . THR A 1 301 ? -10.669 -8.344 -9.033 1.00 83.81 301 THR A CA 1
ATOM 2372 C C . THR A 1 301 ? -11.872 -8.820 -9.837 1.00 83.81 301 THR A C 1
ATOM 2374 O O . THR A 1 301 ? -11.718 -9.525 -10.833 1.00 83.81 301 THR A O 1
ATOM 2377 N N . ASN A 1 302 ? -13.073 -8.358 -9.478 1.00 81.19 302 ASN A N 1
ATOM 2378 C CA . ASN A 1 302 ? -14.301 -8.644 -10.240 1.00 81.19 302 ASN A CA 1
ATOM 2379 C C . ASN A 1 302 ? -14.231 -8.155 -11.699 1.00 81.19 302 ASN A C 1
ATOM 2381 O O . ASN A 1 302 ? -14.968 -8.627 -12.553 1.00 81.19 302 ASN A O 1
ATOM 2385 N N . THR A 1 303 ? -13.339 -7.205 -11.983 1.00 80.31 303 THR A N 1
ATOM 2386 C CA . THR A 1 303 ? -13.074 -6.671 -13.324 1.00 80.31 303 THR A CA 1
ATOM 2387 C C . THR A 1 303 ? -12.047 -7.489 -14.116 1.00 80.31 303 THR A C 1
ATOM 2389 O O . THR A 1 303 ? -11.642 -7.064 -15.195 1.00 80.31 303 THR A O 1
ATOM 2392 N N . GLY A 1 304 ? -11.615 -8.644 -13.598 1.00 84.81 304 GLY A N 1
ATOM 2393 C CA . GLY A 1 304 ? -10.759 -9.590 -14.312 1.00 84.81 304 GLY A CA 1
ATOM 2394 C C . GLY A 1 304 ? -9.262 -9.286 -14.253 1.00 84.81 304 GLY A C 1
ATOM 2395 O O . GLY A 1 304 ? -8.536 -9.688 -15.162 1.00 84.81 304 GLY A O 1
ATOM 2396 N N . LEU A 1 305 ? -8.774 -8.581 -13.222 1.00 86.88 305 LEU A N 1
ATOM 2397 C CA . LEU A 1 305 ? -7.332 -8.404 -13.025 1.00 86.88 305 LEU A CA 1
ATOM 2398 C C . LEU A 1 305 ? -6.644 -9.772 -12.913 1.00 86.88 305 LEU A C 1
ATOM 2400 O O . LEU A 1 305 ? -6.998 -10.576 -12.050 1.00 86.88 305 LEU A O 1
ATOM 2404 N N . LYS A 1 306 ? -5.637 -9.993 -13.761 1.00 87.31 306 LYS A N 1
ATOM 2405 C CA . LYS A 1 306 ? -4.717 -11.129 -13.684 1.00 87.31 306 LYS A CA 1
ATOM 2406 C C . LYS A 1 306 ? -3.351 -10.619 -13.255 1.00 87.31 306 LYS A C 1
ATOM 2408 O O . LYS A 1 306 ? -2.840 -9.673 -13.855 1.00 87.31 306 LYS A O 1
ATOM 2413 N N . VAL A 1 307 ? -2.783 -11.232 -12.223 1.00 89.62 307 VAL A N 1
ATOM 2414 C CA . VAL A 1 307 ? -1.478 -10.853 -11.681 1.00 89.62 307 VAL A CA 1
ATOM 2415 C C . VAL A 1 307 ? -0.520 -12.017 -11.843 1.00 89.62 307 VAL A C 1
ATOM 2417 O O . VAL A 1 307 ? -0.775 -13.116 -11.361 1.00 89.62 307 VAL A O 1
ATOM 2420 N N . TYR A 1 308 ? 0.594 -11.745 -12.512 1.00 89.25 308 TYR A N 1
ATOM 2421 C CA . TYR A 1 308 ? 1.723 -12.656 -12.611 1.00 89.25 308 TYR A CA 1
ATOM 2422 C C . TYR A 1 308 ? 2.841 -12.116 -11.729 1.00 89.25 308 TYR A C 1
ATOM 2424 O O . TYR A 1 308 ? 3.133 -10.919 -11.747 1.00 89.25 308 TYR A O 1
ATOM 2432 N N . CYS A 1 309 ? 3.425 -12.989 -10.920 1.00 89.94 309 CYS A N 1
ATOM 2433 C CA . CYS A 1 309 ? 4.507 -12.652 -10.013 1.00 89.94 309 CYS A CA 1
ATOM 2434 C C . CYS A 1 309 ? 5.480 -13.817 -9.979 1.00 89.94 309 CYS A C 1
ATOM 2436 O O . CYS A 1 309 ? 5.053 -14.963 -9.863 1.00 89.94 309 CYS A O 1
ATOM 2438 N N . ASP A 1 310 ? 6.762 -13.496 -10.081 1.00 89.50 310 ASP A N 1
ATOM 2439 C CA . ASP A 1 310 ? 7.842 -14.462 -9.995 1.00 89.50 310 ASP A CA 1
ATOM 2440 C C . ASP A 1 310 ? 9.038 -13.841 -9.268 1.00 89.50 310 ASP A C 1
ATOM 2442 O O . ASP A 1 310 ? 9.120 -12.615 -9.106 1.00 89.50 310 ASP A O 1
ATOM 2446 N N . VAL A 1 311 ? 9.942 -14.689 -8.790 1.00 88.25 311 VAL A N 1
ATOM 2447 C CA . VAL A 1 311 ? 11.167 -14.261 -8.124 1.00 88.25 311 VAL A CA 1
ATOM 2448 C C . VAL A 1 311 ? 12.220 -13.934 -9.174 1.00 88.25 311 VAL A C 1
ATOM 2450 O O . VAL A 1 311 ? 12.659 -14.791 -9.934 1.00 88.25 311 VAL A O 1
ATOM 2453 N N . ASP A 1 312 ? 12.687 -12.690 -9.162 1.00 87.38 312 ASP A N 1
ATOM 2454 C CA . ASP A 1 312 ? 13.891 -12.317 -9.892 1.00 87.38 312 ASP A CA 1
ATOM 2455 C C . ASP A 1 312 ? 15.131 -12.818 -9.134 1.00 87.38 312 ASP A C 1
ATOM 2457 O O . ASP A 1 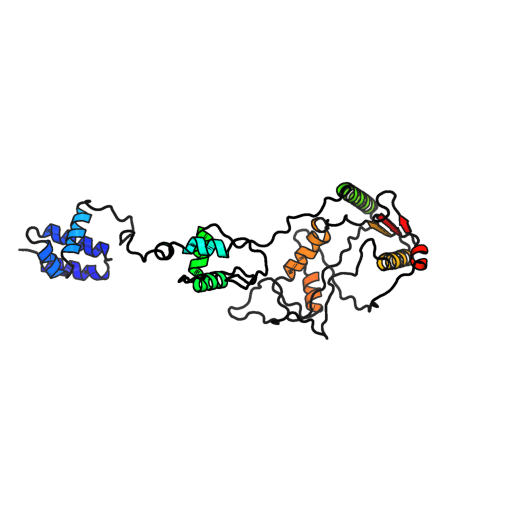312 ? 15.468 -12.322 -8.054 1.00 87.38 312 ASP A O 1
ATOM 2461 N N . HIS A 1 313 ? 15.786 -13.835 -9.693 1.00 86.81 313 HIS A N 1
ATOM 2462 C CA . HIS A 1 313 ? 16.988 -14.450 -9.129 1.00 86.81 313 HIS A CA 1
ATOM 2463 C C . HIS A 1 313 ? 18.287 -13.735 -9.528 1.00 86.81 313 HIS A C 1
ATOM 2465 O O . HIS A 1 313 ? 19.366 -14.142 -9.086 1.00 86.81 313 HIS A O 1
ATOM 2471 N N . ASN A 1 314 ? 18.211 -12.679 -10.342 1.00 87.12 314 ASN A N 1
ATOM 2472 C CA . ASN A 1 314 ? 19.392 -11.961 -10.797 1.00 87.12 314 ASN A CA 1
ATOM 2473 C C . ASN A 1 314 ? 20.064 -11.183 -9.660 1.00 87.12 314 ASN A C 1
ATOM 2475 O O . ASN A 1 314 ? 19.428 -10.618 -8.764 1.00 87.12 314 ASN A O 1
ATOM 2479 N N . ALA A 1 315 ? 21.393 -11.126 -9.719 1.00 85.31 315 ALA A N 1
ATOM 2480 C CA . ALA A 1 315 ? 22.201 -10.342 -8.800 1.00 85.31 315 ALA A CA 1
ATOM 2481 C C . ALA A 1 315 ? 22.516 -8.975 -9.416 1.00 85.31 315 ALA A C 1
ATOM 2483 O O . ALA A 1 315 ? 23.194 -8.884 -10.436 1.00 85.31 315 ALA A O 1
ATOM 2484 N N . TYR A 1 316 ? 22.071 -7.904 -8.756 1.00 84.50 316 TYR A N 1
ATOM 2485 C CA . TYR A 1 316 ? 22.309 -6.535 -9.213 1.00 84.50 316 TYR A CA 1
ATOM 2486 C C . TYR A 1 316 ? 23.386 -5.844 -8.365 1.00 84.50 316 TYR A C 1
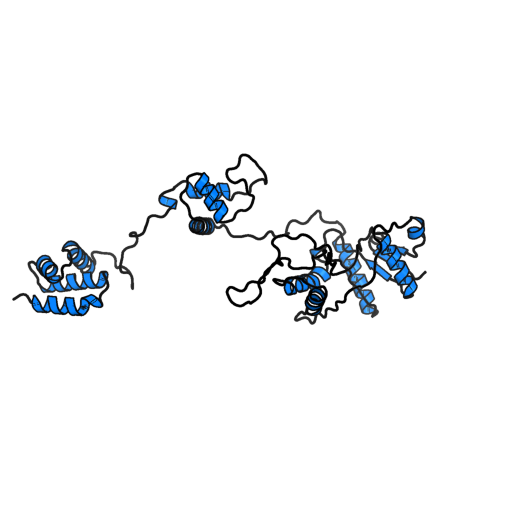ATOM 2488 O O . TYR A 1 316 ? 23.231 -5.754 -7.136 1.00 84.50 316 TYR A O 1
ATOM 2496 N N . PRO A 1 317 ? 24.463 -5.320 -8.978 1.00 86.06 317 PRO A N 1
ATOM 2497 C CA . PRO A 1 317 ? 25.477 -4.565 -8.258 1.00 86.06 317 PRO A CA 1
ATOM 2498 C C . PRO A 1 317 ? 24.889 -3.272 -7.685 1.00 86.06 317 PRO A C 1
ATOM 2500 O O . PRO A 1 317 ? 24.019 -2.622 -8.266 1.00 86.06 317 PRO A O 1
ATOM 2503 N N . LYS A 1 318 ? 25.373 -2.885 -6.505 1.00 84.88 318 LYS A N 1
ATOM 2504 C CA . LYS A 1 318 ? 24.969 -1.642 -5.839 1.00 84.88 318 LYS A CA 1
ATOM 2505 C C . LYS A 1 318 ? 25.941 -0.524 -6.189 1.00 84.88 318 LYS A C 1
ATOM 2507 O O . LYS A 1 318 ? 27.124 -0.776 -6.371 1.00 84.88 318 LYS A O 1
ATOM 2512 N N . GLY A 1 319 ? 25.444 0.712 -6.195 1.00 85.06 319 GLY A N 1
ATOM 2513 C CA . GLY A 1 319 ? 26.292 1.896 -6.369 1.00 85.06 319 GLY A CA 1
ATOM 2514 C C . GLY A 1 319 ? 26.841 2.068 -7.785 1.00 85.06 319 GLY A C 1
ATOM 2515 O O . GLY A 1 319 ? 27.875 2.702 -7.946 1.00 85.06 319 GLY A O 1
ATOM 2516 N N . VAL A 1 320 ? 26.162 1.514 -8.795 1.00 88.69 320 VAL A N 1
ATOM 2517 C CA . VAL A 1 320 ? 26.530 1.710 -10.202 1.00 88.69 320 VAL A CA 1
ATOM 2518 C C . VAL A 1 320 ? 26.456 3.200 -10.536 1.00 88.69 320 VAL A C 1
ATOM 2520 O O . VAL A 1 320 ? 25.388 3.814 -10.449 1.00 88.69 320 VAL A O 1
ATOM 2523 N N . ALA A 1 321 ? 27.601 3.775 -10.891 1.00 90.31 321 ALA A N 1
ATOM 2524 C CA . ALA A 1 321 ? 27.706 5.129 -11.406 1.00 90.31 321 ALA A CA 1
ATOM 2525 C C . ALA A 1 321 ? 27.601 5.090 -12.933 1.00 90.31 321 ALA A C 1
ATOM 2527 O O . ALA A 1 321 ? 28.153 4.193 -13.559 1.00 90.31 321 ALA A O 1
ATOM 2528 N N . VAL A 1 322 ? 26.901 6.064 -13.511 1.00 93.69 322 VAL A N 1
ATOM 2529 C CA . VAL A 1 322 ? 26.807 6.242 -14.965 1.00 93.69 322 VAL A CA 1
ATOM 2530 C C . VAL A 1 322 ? 27.553 7.515 -15.329 1.00 93.69 322 VAL A C 1
ATOM 2532 O O . VAL A 1 322 ? 27.252 8.576 -14.770 1.00 93.69 322 VAL A O 1
ATOM 2535 N N . SER A 1 323 ? 28.498 7.408 -16.253 1.00 95.81 323 SER A N 1
ATOM 2536 C CA . SER A 1 323 ? 29.328 8.507 -16.750 1.00 95.81 323 SER A CA 1
ATOM 2537 C C . SER A 1 323 ? 28.582 9.409 -17.740 1.00 95.81 323 SER A C 1
ATOM 2539 O O . SER A 1 323 ? 27.528 9.049 -18.278 1.00 95.81 323 SER A O 1
ATOM 2541 N N . ASP A 1 324 ? 29.086 10.630 -17.946 1.00 95.00 324 ASP A N 1
ATOM 2542 C CA . ASP A 1 324 ? 28.532 11.596 -18.913 1.00 95.00 324 ASP A CA 1
ATOM 2543 C C . ASP A 1 324 ? 28.666 11.112 -20.358 1.00 95.00 324 ASP A C 1
ATOM 2545 O O . ASP A 1 324 ? 27.740 11.311 -21.149 1.00 95.00 324 ASP A O 1
ATOM 2549 N N . ASP A 1 325 ? 29.725 10.363 -20.655 1.00 95.31 325 ASP A N 1
ATOM 2550 C CA . ASP A 1 325 ? 29.927 9.721 -21.953 1.00 95.31 325 ASP A CA 1
ATOM 2551 C C . ASP A 1 325 ? 28.835 8.680 -22.230 1.00 95.31 325 ASP A C 1
ATOM 2553 O O . ASP A 1 325 ? 28.191 8.727 -23.278 1.00 95.31 325 ASP A O 1
ATOM 2557 N N . GLU A 1 326 ? 28.521 7.813 -21.257 1.00 94.06 326 GLU A N 1
ATOM 2558 C CA . GLU A 1 326 ? 27.416 6.848 -21.381 1.00 94.06 326 GLU A CA 1
ATOM 2559 C C . GLU A 1 326 ? 26.063 7.529 -21.608 1.00 94.06 326 GLU A C 1
ATOM 2561 O O . GLU A 1 326 ? 25.233 7.022 -22.357 1.00 94.06 326 GLU A O 1
ATOM 2566 N N . MET A 1 327 ? 25.823 8.683 -20.978 1.00 95.19 327 MET A N 1
ATOM 2567 C CA . MET A 1 327 ? 24.578 9.431 -21.179 1.00 95.19 327 MET A CA 1
ATOM 2568 C C . MET A 1 327 ? 24.506 10.11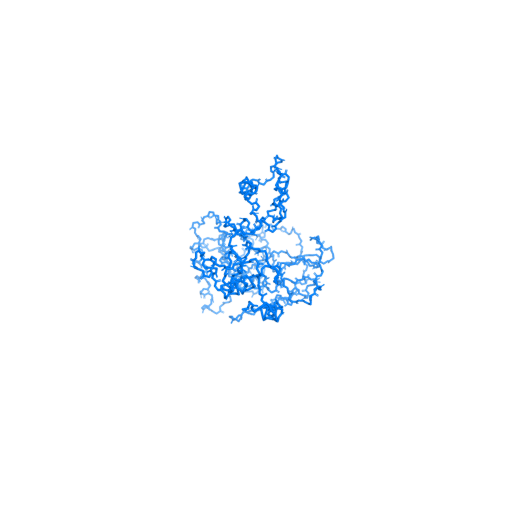7 -22.542 1.00 95.19 327 MET A C 1
ATOM 2570 O O . MET A 1 327 ? 23.408 10.272 -23.076 1.00 95.19 327 MET A O 1
ATOM 2574 N N . THR A 1 328 ? 25.646 10.546 -23.079 1.00 93.94 328 THR A N 1
ATOM 2575 C CA . THR A 1 328 ? 25.738 11.200 -24.392 1.00 93.94 328 THR A CA 1
ATOM 2576 C C . THR A 1 328 ? 25.614 10.183 -25.524 1.00 93.94 328 THR A C 1
ATOM 2578 O O . THR A 1 328 ? 25.063 10.503 -26.572 1.00 93.94 328 THR A O 1
ATOM 2581 N N . ALA A 1 329 ? 26.052 8.944 -25.292 1.00 94.81 329 ALA A N 1
ATOM 2582 C CA . ALA A 1 329 ? 25.936 7.836 -26.236 1.00 94.81 329 ALA A CA 1
ATOM 2583 C C . ALA A 1 329 ? 24.502 7.292 -26.403 1.00 94.81 329 ALA A C 1
ATOM 2585 O O . ALA A 1 329 ? 24.264 6.456 -27.272 1.00 94.81 329 ALA A O 1
ATOM 2586 N N . LEU A 1 330 ? 23.537 7.726 -25.582 1.00 95.75 330 LEU A N 1
ATOM 2587 C CA . LEU A 1 330 ? 22.152 7.265 -25.692 1.00 95.75 330 LEU A CA 1
ATOM 2588 C C . LEU A 1 330 ? 21.497 7.809 -26.965 1.00 95.75 330 LEU A C 1
ATOM 2590 O O . LEU A 1 330 ? 21.473 9.020 -27.190 1.00 95.75 330 LEU A O 1
ATOM 2594 N N . ASN A 1 331 ? 20.849 6.932 -27.731 1.00 96.44 331 ASN A N 1
ATOM 2595 C CA . ASN A 1 331 ? 20.036 7.297 -28.887 1.00 96.44 331 ASN A CA 1
ATOM 2596 C C . ASN A 1 331 ? 18.643 7.779 -28.432 1.00 96.44 331 ASN A C 1
ATOM 2598 O O . ASN A 1 331 ? 17.603 7.165 -28.689 1.00 96.44 331 ASN A O 1
ATOM 2602 N N . ILE A 1 332 ? 18.639 8.870 -27.660 1.00 95.12 332 ILE A N 1
ATOM 2603 C CA . ILE A 1 332 ? 17.455 9.422 -27.000 1.00 95.12 332 ILE A CA 1
ATOM 2604 C C . ILE A 1 332 ? 16.864 10.593 -27.790 1.00 95.12 332 ILE A C 1
ATOM 2606 O O . ILE A 1 332 ? 17.469 11.655 -27.939 1.00 95.12 332 ILE A O 1
ATOM 2610 N N . ARG A 1 333 ? 15.608 10.448 -28.212 1.00 96.06 333 ARG A N 1
ATOM 2611 C CA . ARG A 1 333 ? 14.804 11.520 -28.805 1.00 96.06 333 ARG A CA 1
ATOM 2612 C C . ARG A 1 333 ? 13.860 12.102 -27.761 1.00 96.06 333 ARG A C 1
ATOM 2614 O O . ARG A 1 333 ? 12.943 11.431 -27.292 1.00 96.06 333 ARG A O 1
ATOM 2621 N N . ARG A 1 334 ? 14.058 13.365 -27.391 1.00 95.50 334 ARG A N 1
ATOM 2622 C CA . ARG A 1 334 ? 13.179 14.069 -26.444 1.00 95.50 334 ARG A CA 1
ATOM 2623 C C . ARG A 1 334 ? 11.962 14.642 -27.162 1.00 95.50 334 ARG A C 1
ATOM 2625 O O . ARG A 1 334 ? 12.086 15.129 -28.280 1.00 95.50 334 ARG A O 1
ATOM 2632 N N . ALA A 1 335 ? 10.801 14.587 -26.515 1.00 93.88 335 ALA A N 1
ATOM 2633 C CA . ALA A 1 335 ? 9.602 15.238 -27.026 1.00 93.88 335 ALA A CA 1
ATOM 2634 C C . ALA A 1 335 ? 9.690 16.762 -26.852 1.00 93.88 335 ALA A C 1
ATOM 2636 O O . ALA A 1 335 ? 10.337 17.248 -25.922 1.00 93.88 335 ALA A O 1
ATOM 2637 N N . GLU A 1 336 ? 8.989 17.504 -27.710 1.00 93.06 336 GLU A N 1
ATOM 2638 C CA . GLU A 1 336 ? 8.861 18.963 -27.591 1.00 93.06 336 GLU A CA 1
ATOM 2639 C C . GLU A 1 336 ? 8.156 19.351 -26.285 1.00 93.06 336 GLU A C 1
ATOM 2641 O O . GLU A 1 336 ? 8.615 20.217 -25.541 1.00 93.06 336 GLU A O 1
ATOM 2646 N N . PHE A 1 337 ? 7.071 18.646 -25.954 1.00 91.75 337 PHE A N 1
ATOM 2647 C CA . PHE A 1 337 ? 6.356 18.837 -24.702 1.00 91.75 337 PHE A CA 1
ATOM 2648 C C . PHE A 1 337 ? 7.051 18.091 -23.557 1.00 91.75 337 PHE A C 1
ATOM 2650 O O . PHE A 1 337 ? 7.051 16.859 -23.506 1.00 91.75 337 PHE A O 1
ATOM 2657 N N . HIS A 1 338 ? 7.633 18.846 -22.620 1.00 90.31 338 HIS A N 1
ATOM 2658 C CA . HIS A 1 338 ? 8.294 18.323 -21.417 1.00 90.31 338 HIS A CA 1
ATOM 2659 C C . HIS A 1 338 ? 9.331 17.225 -21.731 1.00 90.31 338 HIS A C 1
ATOM 2661 O O . HIS A 1 338 ? 9.300 16.140 -21.153 1.00 90.31 338 HIS A O 1
ATOM 2667 N N . GLY A 1 339 ? 10.298 17.496 -22.613 1.00 89.50 339 GLY A N 1
ATOM 2668 C CA . GLY A 1 339 ? 11.343 16.540 -23.026 1.00 89.50 339 GLY A CA 1
ATOM 2669 C C . GLY A 1 339 ? 12.231 15.971 -21.901 1.00 89.50 339 GLY A C 1
ATOM 2670 O O . GLY A 1 339 ? 13.015 15.042 -22.099 1.00 89.50 339 GLY A O 1
ATOM 2671 N N . GLN A 1 340 ? 12.151 16.522 -20.691 1.00 88.75 340 GLN A N 1
ATOM 2672 C CA . GLN A 1 340 ? 12.716 15.952 -19.464 1.00 88.75 340 GLN A CA 1
ATOM 2673 C C . GLN A 1 340 ? 11.924 14.755 -18.911 1.00 88.75 340 GLN A C 1
ATOM 2675 O O . GLN A 1 340 ? 12.488 13.946 -18.171 1.00 88.75 340 GLN A O 1
ATOM 2680 N N . TRP A 1 341 ? 10.641 14.658 -19.249 1.00 90.88 341 TRP A N 1
ATOM 2681 C CA . TRP A 1 341 ? 9.677 13.647 -18.806 1.00 90.88 341 TRP A CA 1
ATOM 2682 C C . TRP A 1 341 ? 9.152 12.783 -19.952 1.00 90.88 341 TRP A C 1
ATOM 2684 O O . TRP A 1 341 ? 8.666 11.687 -19.705 1.00 90.88 341 TRP A O 1
ATOM 2694 N N . ASN A 1 342 ? 9.239 13.264 -21.186 1.00 94.75 342 ASN A N 1
ATOM 2695 C CA . ASN A 1 342 ? 8.725 12.571 -22.355 1.00 94.75 342 ASN A CA 1
ATOM 2696 C C . ASN A 1 342 ? 9.871 12.390 -23.348 1.00 94.75 342 ASN A C 1
ATOM 2698 O O . ASN A 1 342 ? 10.413 13.360 -23.884 1.00 94.75 342 ASN A O 1
ATOM 2702 N N . TYR A 1 343 ? 10.289 11.150 -23.557 1.00 95.81 343 TYR A N 1
ATOM 2703 C CA . TYR A 1 343 ? 11.400 10.827 -24.447 1.00 95.81 343 TYR A CA 1
ATOM 2704 C C . TYR A 1 343 ? 11.277 9.403 -24.976 1.00 95.81 343 TYR A C 1
ATOM 2706 O O . TYR A 1 343 ? 10.566 8.583 -24.406 1.00 95.81 343 TYR A O 1
ATOM 2714 N N . SER A 1 344 ? 11.958 9.118 -26.079 1.00 96.56 344 SER A N 1
ATOM 2715 C CA . SER A 1 344 ? 11.987 7.798 -26.707 1.00 96.56 344 SER A CA 1
ATOM 2716 C C . SER A 1 344 ? 13.427 7.354 -26.912 1.00 96.56 344 SER A C 1
ATOM 2718 O O . SER A 1 344 ? 14.266 8.172 -27.286 1.00 96.56 344 SER A O 1
ATOM 2720 N N . PHE A 1 345 ? 13.709 6.084 -26.651 1.00 97.19 345 PHE A N 1
ATOM 2721 C CA . PHE A 1 345 ? 14.968 5.448 -27.021 1.00 97.19 345 PHE A CA 1
ATOM 2722 C C . PHE A 1 345 ? 14.772 4.728 -28.338 1.00 97.19 345 PHE A C 1
ATOM 2724 O O . PHE A 1 345 ? 13.892 3.874 -28.449 1.00 97.19 345 PHE A O 1
ATOM 2731 N N . LEU A 1 346 ? 15.576 5.096 -29.324 1.00 96.12 346 LEU A N 1
ATOM 2732 C CA . LEU A 1 346 ? 15.625 4.404 -30.599 1.00 96.12 346 LEU A CA 1
ATOM 2733 C C . LEU A 1 346 ? 16.654 3.269 -30.496 1.00 96.12 346 LEU A C 1
ATOM 2735 O O . LEU A 1 346 ? 17.666 3.440 -29.807 1.00 96.12 346 LEU A O 1
ATOM 2739 N N . PRO A 1 347 ? 16.435 2.127 -31.166 1.00 93.69 347 PRO A N 1
ATOM 2740 C CA . PRO A 1 347 ? 17.466 1.105 -31.296 1.00 93.69 347 PRO A CA 1
ATOM 2741 C C . PRO A 1 347 ? 18.731 1.732 -31.889 1.00 93.69 347 PRO A C 1
ATOM 2743 O O . PRO A 1 347 ? 18.654 2.482 -32.866 1.00 93.69 347 PRO A O 1
ATOM 2746 N N . ALA A 1 348 ? 19.861 1.504 -31.225 1.00 81.50 348 ALA A N 1
ATOM 2747 C CA . ALA A 1 348 ? 21.175 1.976 -31.664 1.00 81.50 348 ALA A CA 1
ATOM 2748 C C . ALA A 1 348 ? 21.805 1.029 -32.686 1.00 81.50 348 ALA A C 1
ATOM 2750 O O . ALA A 1 348 ? 21.622 -0.199 -32.512 1.00 81.50 348 ALA A O 1
#

Solvent-accessible surface area (backbone atoms only — not comparable to full-atom values): 21534 Å² total; per-residue (Å²): 132,82,66,62,67,60,53,40,53,55,46,65,72,43,52,89,78,46,51,79,47,54,49,28,43,49,48,20,54,59,18,70,76,61,49,91,64,18,56,60,54,45,23,72,64,72,70,49,54,54,72,49,33,51,52,20,40,38,47,75,69,61,78,44,87,80,65,58,94,96,49,74,72,74,90,79,86,62,86,78,54,70,64,77,78,36,74,62,51,63,61,53,51,48,65,74,67,48,94,68,82,86,85,58,85,94,44,89,62,84,64,97,60,91,42,47,60,50,52,23,48,43,40,40,75,74,72,42,94,64,46,37,71,54,45,47,55,50,36,52,73,72,69,54,73,96,75,77,93,71,95,75,84,73,75,86,80,62,91,62,45,64,61,50,52,51,52,49,50,50,52,52,50,54,35,50,74,71,72,42,89,83,84,88,86,76,61,51,75,71,42,70,33,26,53,43,80,41,70,66,73,68,96,60,64,88,95,53,76,86,85,53,50,94,64,91,69,71,40,88,86,66,30,67,45,55,87,29,77,69,80,74,54,79,83,40,58,61,47,53,54,54,50,36,52,49,12,37,73,69,66,37,73,44,77,45,76,61,80,59,88,92,42,66,92,72,39,61,58,49,67,74,43,51,50,49,33,55,58,60,43,37,37,47,57,37,58,41,70,67,56,46,35,51,41,44,34,68,33,67,48,99,88,66,53,79,43,87,59,78,84,81,85,76,86,78,84,79,86,79,79,74,54,72,67,64,62,67,69,50,54,65,49,60,39,89,73,59,41,78,40,22,33,29,25,41,48,113

Secondary structure (DSSP, 8-state):
---HHHHHHHHHHHGGG--HHHHHHHHHHHHHHH-TTHHHHHHHHH---HHHHHHHHHHHTT-S----TT--S-TT-SPPPHHHH-TTHHHHHHHHHS---TT-TT-S--SS---HHHHHHHHHHTT----HHHHHHHHHHTT---PPP------SPPTTHHHHHHHHHHHHHHHHHTT--------PPPEE-SS---SS-----TT-PPP--SS-PPPTTT-EE-SS-S---TT-HHHHHHHHHHHHHHT--EEEEPPPTT-GGG-HHIIIIIHHHHHHTTT----SHHHHHHHHHT---TT--------------SS----HHHHHT--EEE-STTTTTEEEEPP-

Radius of gyration: 38.29 Å; Cα contacts (8 Å, |Δi|>4): 352; chains: 1; bounding box: 95×45×94 Å

pLDDT: mean 81.96, std 11.77, range [42.34, 97.19]

Foldseek 3Di:
DFPLVVLLVVCVVCVVPDDPLRNLLSLLVQLVVRPDCSLVSSCVRNVDDSVSVVVNVCVVVVVDDDPPPPDDDDPPPDDPDLCVVPVCLLVLLCVVVPDDDQQDPVDLQNDPDPQLCSSCVSSVSVVRDDDSVSSVVSCVVVVHDDDDDDPPDADDDDPCQVVLVVVVVVVVVVCVVVVHDDDDADWDDKDAAAQAFAAADDDDPPPDADDGDPDDDHDPVRGIDTQGDDDCDLPDLVNLLVVLVVCQVVQHKDKFADRDPRVPVVRCCVVVQVVQLSVLCHRPHNHHPVSSQVSRQPRADPVGDGGHGDDDPDDDDPPDDDDPVSSVPFQKAADPPPSSRIIMGGRD

Mean predicted aligned error: 16.47 Å

Sequence (348 aa):
MQDTEGIRYRYEALYPHLDEKARRLFAAAEARTVGWGEIKLVCEITGIARSTIGRGLDELDGKTESLGEGRVRRRGGGRKLETEKQPSLLGALESLVAPATRGDPERPLPWVSKSYRHLANGLRELGFSVSHQLVGRLLDRLGYTLQANVKRREGTHHPDRDGQFEHINGRVTDFLAAGQPVISVDTKKKELVGDFKNGGREWRPQGKPEEVNVHDFADKKLGKVAPYGGSNGARVRLWKVELQKLASELGLEIMVCYLPPGTSKWNRIEHRLFSFISQNWRGKPLRTLATIVNLIGATTTNTGLKVYCDVDHNAYPKGVAVSDDEMTALNIRRAEFHGQWNYSFLPA